Protein AF-A0A833RD37-F1 (afdb_monomer_lite)

Sequence (187 aa):
MVFFHAYLVDYYVYSSRCFPGEPPSHIGFSYILPSTLQSSVGLLTVPITSTKHRPIGQLTLEYVVIKSIPDYPWDMSISYAKHWEQRWSGLDVGHRGLGTSFQTKNCANVRENTIASLKTASYHGADMVEFDVQLSKDHIPVIYHDFYVSISLKRKKQIEAMDMLEIPVKDLTLEQLHLLKISIFST

Structure (mmCIF, N/CA/C/O backbone):
data_AF-A0A833RD37-F1
#
_entry.id   AF-A0A833RD37-F1
#
loop_
_atom_site.group_PDB
_atom_site.id
_atom_site.type_symbol
_atom_site.label_atom_id
_atom_site.label_alt_id
_atom_site.label_comp_id
_atom_site.label_asym_id
_atom_site.label_entity_id
_atom_site.label_seq_id
_atom_site.pdbx_PDB_ins_code
_atom_site.Cartn_x
_atom_site.Cartn_y
_atom_site.Cartn_z
_atom_site.occupancy
_atom_site.B_iso_or_equiv
_atom_site.auth_seq_id
_atom_site.auth_comp_id
_atom_site.auth_asym_id
_atom_site.auth_atom_id
_atom_site.pdbx_PDB_model_num
ATOM 1 N N . MET A 1 1 ? 4.210 -26.159 -4.187 1.00 31.97 1 MET A N 1
ATOM 2 C CA . MET A 1 1 ? 5.372 -25.465 -4.785 1.00 31.97 1 MET A CA 1
ATOM 3 C C . MET A 1 1 ? 4.862 -24.145 -5.346 1.00 31.97 1 MET A C 1
ATOM 5 O O . MET A 1 1 ? 4.127 -24.172 -6.322 1.00 31.97 1 MET A O 1
ATOM 9 N N . VAL A 1 2 ? 5.108 -23.022 -4.666 1.00 42.66 2 VAL A N 1
ATOM 10 C CA . VAL A 1 2 ? 4.599 -21.705 -5.092 1.00 42.66 2 VAL A CA 1
ATOM 11 C C . VAL A 1 2 ? 5.583 -21.129 -6.106 1.00 42.66 2 VAL A C 1
ATOM 13 O O . VAL A 1 2 ? 6.734 -20.863 -5.767 1.00 42.66 2 VAL A O 1
ATOM 16 N N . PHE A 1 3 ? 5.153 -20.987 -7.359 1.00 42.03 3 PHE A N 1
ATOM 17 C CA . PHE A 1 3 ? 5.929 -20.312 -8.396 1.00 42.03 3 PHE A CA 1
ATOM 18 C C . PHE A 1 3 ? 5.928 -18.813 -8.111 1.00 42.03 3 PHE A C 1
ATOM 20 O O . PHE A 1 3 ? 4.982 -18.104 -8.458 1.00 42.03 3 PHE A O 1
ATOM 27 N N . PHE A 1 4 ? 6.978 -18.311 -7.473 1.00 55.81 4 PHE A N 1
ATOM 28 C CA . PHE A 1 4 ? 7.166 -16.874 -7.423 1.00 55.81 4 PHE A CA 1
ATOM 29 C C . PHE A 1 4 ? 7.658 -16.403 -8.796 1.00 55.81 4 PHE A C 1
ATOM 31 O O . PHE A 1 4 ? 8.764 -16.732 -9.223 1.00 55.81 4 PHE A O 1
ATOM 38 N N . HIS A 1 5 ? 6.806 -15.672 -9.507 1.00 69.00 5 HIS A N 1
ATOM 39 C CA . HIS A 1 5 ? 7.167 -15.054 -10.775 1.00 69.00 5 HIS A CA 1
ATOM 40 C C . HIS A 1 5 ? 8.099 -13.871 -10.483 1.00 69.00 5 HIS A C 1
ATOM 42 O O . HIS A 1 5 ? 7.841 -13.088 -9.568 1.00 69.00 5 HIS A O 1
ATOM 48 N N . ALA A 1 6 ? 9.204 -13.762 -11.220 1.00 84.38 6 ALA A N 1
ATOM 49 C CA . ALA A 1 6 ? 10.034 -12.564 -11.186 1.00 84.38 6 ALA A CA 1
ATOM 50 C C . ALA A 1 6 ? 9.273 -11.394 -11.818 1.00 84.38 6 ALA A C 1
ATOM 52 O O . ALA A 1 6 ? 8.559 -11.588 -12.804 1.00 84.38 6 ALA A O 1
ATOM 53 N N . TYR A 1 7 ? 9.450 -10.188 -11.282 1.00 90.31 7 TYR A N 1
ATOM 54 C CA . TYR A 1 7 ? 8.929 -8.986 -11.927 1.00 90.31 7 TYR A CA 1
ATOM 55 C C . TYR A 1 7 ? 9.995 -8.406 -12.851 1.00 90.31 7 TYR A C 1
ATOM 57 O O . TYR A 1 7 ? 11.145 -8.220 -12.446 1.00 90.31 7 TYR A O 1
ATOM 65 N N . LEU A 1 8 ? 9.595 -8.123 -14.087 1.00 93.75 8 LEU A N 1
ATOM 66 C CA . LEU A 1 8 ? 10.377 -7.363 -15.051 1.00 93.75 8 LEU A CA 1
ATOM 67 C C . LEU A 1 8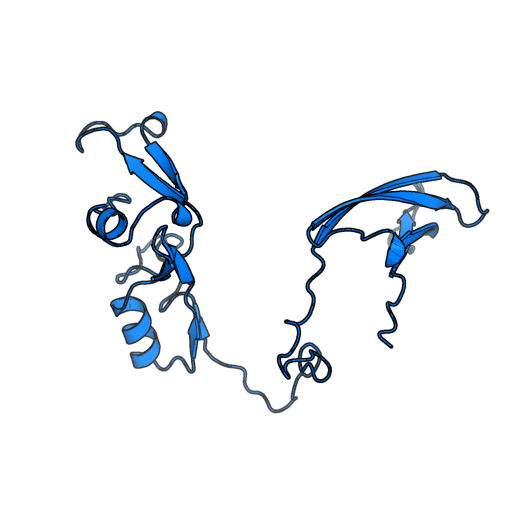 ? 9.854 -5.928 -15.059 1.00 93.75 8 LEU A C 1
ATOM 69 O O . LEU A 1 8 ? 8.662 -5.704 -15.267 1.00 93.75 8 LEU A O 1
ATOM 73 N N . VAL A 1 9 ? 10.743 -4.971 -14.819 1.00 95.00 9 VAL A N 1
ATOM 74 C CA . VAL A 1 9 ? 10.447 -3.542 -14.931 1.00 95.00 9 VAL A CA 1
ATOM 75 C C . VAL A 1 9 ? 11.1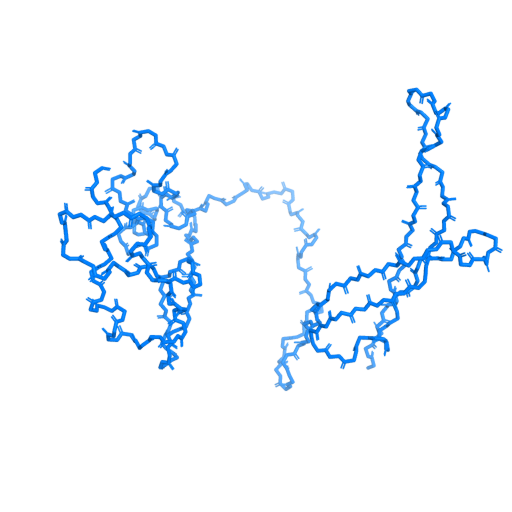95 -3.009 -16.141 1.00 95.00 9 VAL A C 1
ATOM 77 O O . VAL A 1 9 ? 12.422 -2.966 -16.112 1.00 95.00 9 VAL A O 1
ATOM 80 N N . ASP A 1 10 ? 10.468 -2.602 -17.179 1.00 96.44 10 ASP A N 1
ATOM 81 C CA . ASP A 1 10 ? 11.037 -1.989 -18.382 1.00 96.44 10 ASP A CA 1
ATOM 82 C C . ASP A 1 10 ? 11.014 -0.458 -18.281 1.00 96.44 10 ASP A C 1
ATOM 84 O O . ASP A 1 10 ? 10.037 0.143 -17.825 1.00 96.44 10 ASP A O 1
ATOM 88 N N . TYR A 1 11 ? 12.084 0.187 -18.744 1.00 95.88 11 TYR A N 1
ATOM 89 C CA . TYR A 1 11 ? 12.255 1.639 -18.694 1.00 95.88 11 TYR A CA 1
ATOM 90 C C . TYR A 1 11 ? 12.237 2.221 -20.100 1.00 95.88 11 TYR A C 1
ATOM 92 O O . TYR A 1 11 ? 13.032 1.835 -20.960 1.00 95.88 11 TYR A O 1
ATOM 100 N N . TYR A 1 12 ? 11.372 3.210 -20.308 1.00 95.38 12 TYR A N 1
ATOM 101 C CA . TYR A 1 12 ? 11.209 3.899 -21.581 1.00 95.38 12 TYR A CA 1
ATOM 102 C C . TYR A 1 12 ? 11.465 5.393 -21.406 1.00 95.38 12 TYR A C 1
ATOM 104 O O . TYR A 1 12 ? 11.027 5.990 -20.424 1.00 95.38 12 TYR A O 1
ATOM 112 N N . VAL A 1 13 ? 12.173 6.004 -22.354 1.00 92.88 13 VAL A N 1
ATOM 113 C CA . VAL A 1 13 ? 12.500 7.435 -22.329 1.00 92.88 13 VAL A CA 1
ATOM 114 C C . VAL A 1 13 ? 12.242 8.051 -23.699 1.00 92.88 13 VAL A C 1
ATOM 116 O O . VAL A 1 13 ? 12.608 7.488 -24.732 1.00 92.88 13 VAL A O 1
ATOM 119 N N . TYR A 1 14 ? 11.628 9.233 -23.704 1.00 93.31 14 TYR A N 1
ATOM 120 C CA . TYR A 1 14 ? 11.529 10.061 -24.900 1.00 93.31 14 TYR A CA 1
ATOM 121 C C . TYR A 1 14 ? 12.876 10.715 -25.204 1.00 93.31 14 TYR A C 1
ATOM 123 O O . TYR A 1 14 ? 13.533 11.272 -24.323 1.00 93.31 14 TYR A O 1
ATOM 131 N N . SER A 1 15 ? 13.285 10.660 -26.469 1.00 85.62 15 SER A N 1
ATOM 132 C CA . SER A 1 15 ? 14.449 11.409 -26.940 1.00 85.62 15 SER A CA 1
ATOM 133 C C . SER A 1 15 ? 14.218 12.910 -26.759 1.00 85.62 15 SER A C 1
ATOM 135 O O . SER A 1 15 ? 13.117 13.400 -26.985 1.00 85.62 15 SER A O 1
ATOM 137 N N . SER A 1 16 ? 15.273 13.671 -26.458 1.00 83.81 16 SER A N 1
ATOM 138 C CA . SER A 1 16 ? 15.209 15.141 -26.400 1.00 83.81 16 SER A CA 1
ATOM 139 C C . SER A 1 16 ? 14.834 15.799 -27.736 1.00 83.81 16 SER A C 1
ATOM 141 O O . SER A 1 16 ? 14.577 16.999 -27.777 1.00 83.81 16 SER A O 1
ATOM 143 N N . ARG A 1 17 ? 14.807 15.025 -28.828 1.00 85.38 17 ARG A N 1
ATOM 144 C CA . ARG A 1 17 ? 14.403 15.454 -30.175 1.00 85.38 17 ARG A CA 1
ATOM 145 C C . ARG A 1 17 ? 13.114 14.776 -30.659 1.00 85.38 17 ARG A C 1
ATOM 147 O O . ARG A 1 17 ? 12.917 14.703 -31.866 1.00 85.38 17 ARG A O 1
ATOM 154 N N . CYS A 1 18 ? 12.296 14.217 -29.762 1.00 86.62 18 CYS A N 1
ATOM 155 C CA . CYS A 1 18 ? 11.089 13.495 -30.168 1.00 86.62 18 CYS A CA 1
ATOM 156 C C . CYS A 1 18 ? 10.061 14.425 -30.826 1.00 86.62 18 CYS A C 1
ATOM 158 O O . CYS A 1 18 ? 9.835 15.549 -30.363 1.00 86.62 18 CYS A O 1
ATOM 160 N N . PHE A 1 19 ? 9.404 13.938 -31.875 1.00 86.50 19 PHE A N 1
ATOM 161 C CA . PHE A 1 19 ? 8.268 14.635 -32.479 1.00 86.50 19 PHE A CA 1
ATOM 162 C C . PHE A 1 19 ? 6.956 14.298 -31.748 1.00 86.50 19 PHE A C 1
ATOM 164 O O . PHE A 1 19 ? 6.843 13.233 -31.135 1.00 86.50 19 PHE A O 1
ATOM 171 N N . PRO A 1 20 ? 5.929 15.170 -31.813 1.00 84.12 20 PRO A N 1
ATOM 172 C CA . PRO A 1 20 ? 4.608 14.853 -31.277 1.00 84.12 20 PRO A CA 1
ATOM 173 C C . PRO A 1 20 ? 4.053 13.557 -31.888 1.00 84.12 20 PRO A C 1
ATOM 175 O O . PRO A 1 20 ? 3.919 13.452 -33.105 1.00 84.12 20 PRO A O 1
ATOM 178 N N . GLY A 1 21 ? 3.725 12.579 -31.040 1.00 86.12 21 GLY A N 1
ATOM 179 C CA . GLY A 1 21 ? 3.176 11.278 -31.450 1.00 86.12 21 GLY A CA 1
ATOM 180 C C . GLY A 1 21 ? 4.204 10.156 -31.632 1.00 86.12 21 GLY A C 1
ATOM 181 O O . GLY A 1 21 ? 3.812 9.018 -31.883 1.00 86.12 21 GLY A O 1
ATOM 182 N N . GLU A 1 22 ? 5.499 10.433 -31.481 1.00 91.25 22 GLU A N 1
ATOM 183 C CA . GLU A 1 22 ? 6.542 9.404 -31.514 1.00 91.25 22 GLU A CA 1
ATOM 184 C C . GLU A 1 22 ? 6.570 8.629 -30.180 1.00 91.25 22 GLU A C 1
ATOM 186 O O . GLU A 1 22 ? 6.562 9.276 -29.134 1.00 91.25 22 GLU A O 1
ATOM 191 N N . PRO A 1 23 ? 6.578 7.280 -30.160 1.00 91.69 23 PRO A N 1
ATOM 192 C CA . PRO A 1 23 ? 6.579 6.507 -28.915 1.00 91.69 23 PRO A CA 1
ATOM 193 C C . PRO A 1 23 ? 7.937 6.572 -28.189 1.00 91.69 23 PRO A C 1
ATOM 195 O O . PRO A 1 23 ? 8.972 6.795 -28.822 1.00 91.69 23 PRO A O 1
ATOM 198 N N . PRO A 1 24 ? 7.977 6.348 -26.862 1.00 93.88 24 PRO A N 1
ATOM 199 C CA . PRO A 1 24 ? 9.222 6.387 -26.107 1.00 93.88 24 PRO A CA 1
ATOM 200 C C . PRO A 1 24 ? 10.094 5.154 -26.397 1.00 93.88 24 PRO A C 1
ATOM 202 O O . PRO A 1 24 ? 9.597 4.051 -26.629 1.00 93.88 24 PRO A O 1
ATOM 205 N N . SER A 1 25 ? 11.413 5.329 -26.336 1.00 92.81 25 SER A N 1
ATOM 206 C CA . SER A 1 25 ? 12.384 4.269 -26.626 1.00 92.81 25 SER A CA 1
ATOM 207 C C . SER A 1 25 ? 12.693 3.439 -25.385 1.00 92.81 25 SER A C 1
ATOM 209 O O . SER A 1 25 ? 12.963 3.999 -24.324 1.00 92.81 25 SER A O 1
ATOM 211 N N . HIS A 1 26 ? 12.733 2.113 -25.527 1.00 95.31 26 HIS A N 1
ATOM 212 C CA . HIS A 1 26 ? 13.166 1.205 -24.463 1.00 95.31 26 HIS A CA 1
ATOM 213 C C . HIS A 1 26 ? 14.672 1.362 -24.194 1.00 95.31 26 HIS A C 1
ATOM 215 O O . HIS A 1 26 ? 15.498 1.116 -25.078 1.00 95.31 26 HIS A O 1
ATOM 221 N N . ILE A 1 27 ? 15.039 1.772 -22.979 1.00 95.62 27 ILE A N 1
ATOM 222 C CA . ILE A 1 27 ? 16.434 2.048 -22.602 1.00 95.62 27 ILE A CA 1
ATOM 223 C C . ILE A 1 27 ? 17.065 0.943 -21.755 1.00 95.62 27 ILE A C 1
ATOM 225 O O . ILE A 1 27 ? 18.291 0.810 -21.756 1.00 95.62 27 ILE A O 1
ATOM 229 N N . GLY A 1 28 ? 16.266 0.129 -21.069 1.00 96.88 28 GLY A N 1
ATOM 230 C CA . GLY A 1 28 ? 16.758 -0.919 -20.188 1.00 96.88 28 GLY A CA 1
ATOM 231 C C . GLY A 1 28 ? 15.670 -1.514 -19.310 1.00 96.88 28 GLY A C 1
ATOM 232 O O . GLY A 1 28 ? 14.517 -1.108 -19.388 1.00 96.88 28 GLY A O 1
ATOM 233 N N . PHE A 1 29 ? 16.070 -2.441 -18.449 1.00 97.19 29 PHE A N 1
ATOM 234 C CA . PHE A 1 29 ? 15.190 -3.234 -17.608 1.00 97.19 29 PHE A CA 1
ATOM 235 C C . PHE A 1 29 ? 15.820 -3.545 -16.242 1.00 97.19 29 PHE A C 1
ATOM 237 O O . PHE A 1 29 ? 17.044 -3.521 -16.082 1.00 97.19 29 PHE A O 1
ATOM 244 N N . SER A 1 30 ? 14.980 -3.894 -15.270 1.00 96.75 30 SER A N 1
ATOM 245 C CA . SER A 1 30 ? 15.369 -4.395 -13.947 1.00 96.75 30 SER A CA 1
ATOM 246 C C . SER A 1 30 ? 14.595 -5.672 -13.636 1.00 96.75 30 SER A C 1
ATOM 248 O O . SER A 1 30 ? 13.383 -5.730 -13.843 1.00 96.75 30 SER A O 1
ATOM 250 N N . TYR A 1 31 ? 15.280 -6.681 -13.094 1.00 94.25 31 TYR A N 1
ATOM 251 C CA . TYR A 1 31 ? 14.639 -7.881 -12.558 1.00 94.25 31 TYR A CA 1
ATOM 252 C C . TYR A 1 31 ? 14.499 -7.770 -11.046 1.00 94.25 31 TYR A C 1
ATOM 254 O O . TYR A 1 31 ? 15.486 -7.580 -10.335 1.00 94.25 31 TYR A O 1
ATOM 262 N N . ILE A 1 32 ? 13.280 -7.953 -10.554 1.00 93.94 32 ILE A N 1
ATOM 263 C CA . ILE A 1 32 ? 12.997 -8.114 -9.131 1.00 93.94 32 ILE A CA 1
ATOM 264 C C . ILE A 1 32 ? 12.717 -9.593 -8.911 1.00 93.94 32 ILE A C 1
ATOM 266 O O . ILE A 1 32 ? 11.668 -10.118 -9.298 1.00 93.94 32 ILE A O 1
ATOM 270 N N . LEU A 1 33 ? 13.698 -10.276 -8.327 1.00 91.31 33 LEU A N 1
ATOM 271 C CA . LEU A 1 33 ? 13.581 -11.691 -8.029 1.00 91.31 33 LEU A CA 1
ATOM 272 C C . LEU A 1 33 ? 12.898 -11.876 -6.669 1.00 91.31 33 LEU A C 1
ATOM 274 O O . LEU A 1 33 ? 13.215 -11.176 -5.715 1.00 91.31 33 LEU A O 1
ATOM 278 N N . PRO A 1 34 ? 12.022 -12.872 -6.516 1.00 87.56 34 PRO A N 1
ATOM 279 C CA . PRO A 1 34 ? 11.379 -13.162 -5.235 1.00 87.56 34 PRO A CA 1
ATOM 280 C C . PRO A 1 34 ? 12.376 -13.430 -4.100 1.00 87.56 34 PRO A C 1
ATOM 282 O O . PRO A 1 34 ? 12.118 -13.091 -2.952 1.00 87.56 34 PRO A O 1
ATOM 285 N N . SER A 1 35 ? 13.546 -13.987 -4.428 1.00 88.19 35 SER A N 1
ATOM 286 C CA . SER A 1 35 ? 14.639 -14.224 -3.481 1.00 88.19 35 SER A CA 1
ATOM 287 C C . SER A 1 35 ? 15.259 -12.943 -2.913 1.00 88.19 35 SER A C 1
ATOM 289 O O . SER A 1 35 ? 15.898 -13.005 -1.864 1.00 88.19 35 SER A O 1
ATOM 291 N N . THR A 1 36 ? 15.077 -11.787 -3.563 1.00 88.88 36 THR A N 1
ATOM 292 C CA . THR A 1 36 ? 15.539 -10.492 -3.038 1.00 88.88 36 THR A CA 1
ATOM 293 C C . THR A 1 36 ? 14.541 -9.873 -2.057 1.00 88.88 36 THR A C 1
ATOM 295 O O . THR A 1 36 ? 14.880 -8.907 -1.379 1.00 88.88 36 THR A O 1
ATOM 298 N N . LEU A 1 37 ? 13.329 -10.429 -1.943 1.00 89.06 37 LEU A N 1
ATOM 299 C CA . LEU A 1 37 ? 12.282 -9.995 -1.015 1.00 89.06 37 LEU A CA 1
ATOM 300 C C . LEU A 1 37 ? 12.356 -10.824 0.279 1.00 89.06 37 LEU A C 1
ATOM 302 O O . LEU A 1 37 ? 11.586 -11.761 0.489 1.00 89.06 37 LEU A O 1
ATOM 306 N N . GLN A 1 38 ? 13.339 -10.519 1.129 1.00 82.50 38 GLN A N 1
ATOM 307 C CA . GLN A 1 38 ? 13.642 -11.324 2.322 1.00 82.50 38 GLN A CA 1
ATOM 308 C C . GLN A 1 38 ? 12.599 -11.184 3.446 1.00 82.50 38 GLN A C 1
ATOM 310 O O . GLN A 1 38 ? 12.347 -12.147 4.171 1.00 82.50 38 GLN A O 1
ATOM 315 N N . SER A 1 39 ? 11.976 -10.011 3.570 1.00 85.94 39 SER A N 1
ATOM 316 C CA . SER A 1 39 ? 11.025 -9.675 4.639 1.00 85.94 39 SER A CA 1
ATOM 317 C C . SER A 1 39 ? 9.621 -9.421 4.084 1.00 85.94 39 SER A C 1
ATOM 319 O O . SER A 1 39 ? 9.430 -9.342 2.876 1.00 85.94 39 SER A O 1
ATOM 321 N N . SER A 1 40 ? 8.612 -9.283 4.950 1.00 87.44 40 SER A N 1
ATOM 322 C CA . SER A 1 40 ? 7.268 -8.871 4.505 1.00 87.44 40 SER A CA 1
ATOM 323 C C . SER A 1 40 ? 7.176 -7.382 4.178 1.00 87.44 40 SER A C 1
ATOM 325 O O . SER A 1 40 ? 6.249 -6.979 3.493 1.00 87.44 40 SER A O 1
ATOM 327 N N . VAL A 1 41 ? 8.116 -6.564 4.650 1.00 92.69 41 VAL A N 1
ATOM 328 C CA . VAL A 1 41 ? 8.241 -5.142 4.309 1.00 92.69 41 VAL A CA 1
ATOM 329 C C . VAL A 1 41 ? 9.724 -4.816 4.184 1.00 92.69 41 VAL A C 1
ATOM 331 O O . VAL A 1 41 ? 10.526 -5.338 4.965 1.00 92.69 41 VAL A O 1
ATOM 334 N N . GLY A 1 42 ? 10.106 -3.972 3.229 1.00 93.06 42 GLY A N 1
ATOM 335 C CA . GLY A 1 42 ? 11.490 -3.523 3.125 1.00 93.06 42 GLY A CA 1
ATOM 336 C C . GLY A 1 42 ? 11.767 -2.569 1.973 1.00 93.06 42 GLY A C 1
ATOM 337 O O . GLY A 1 42 ? 10.880 -2.210 1.204 1.00 93.06 42 GLY A O 1
ATOM 338 N N . LEU A 1 43 ? 13.039 -2.191 1.868 1.00 95.31 43 LEU A N 1
ATOM 339 C CA . LEU A 1 43 ? 13.596 -1.407 0.772 1.00 95.31 43 LEU A CA 1
ATOM 340 C C . LEU A 1 43 ? 14.448 -2.329 -0.106 1.00 95.31 43 LEU A C 1
ATOM 342 O O . LEU A 1 43 ? 15.280 -3.079 0.408 1.00 95.31 43 LEU A O 1
ATOM 346 N N . LEU A 1 44 ? 14.250 -2.281 -1.419 1.00 94.44 44 LEU A N 1
ATOM 347 C CA . LEU A 1 44 ? 15.012 -3.042 -2.403 1.00 94.44 44 LEU A CA 1
ATOM 348 C C . LEU A 1 44 ? 15.668 -2.086 -3.400 1.00 94.44 44 LEU A C 1
ATOM 350 O O . LEU A 1 44 ? 14.994 -1.240 -3.982 1.00 94.44 44 LEU A O 1
ATOM 354 N N . THR A 1 45 ? 16.961 -2.285 -3.649 1.00 96.25 45 THR A N 1
ATOM 355 C CA . THR A 1 45 ? 17.700 -1.583 -4.703 1.00 96.25 45 THR A CA 1
ATOM 356 C C . THR A 1 45 ? 18.185 -2.586 -5.741 1.00 96.25 45 THR A C 1
ATOM 358 O O . THR A 1 45 ? 18.917 -3.518 -5.408 1.00 96.25 45 THR A O 1
ATOM 361 N N . VAL A 1 46 ? 17.793 -2.394 -7.001 1.00 95.25 46 VAL A N 1
ATOM 362 C CA . VAL A 1 46 ? 18.205 -3.227 -8.143 1.00 95.25 46 VAL A CA 1
ATOM 363 C C . VAL A 1 46 ? 18.822 -2.369 -9.252 1.00 95.25 46 VAL A C 1
ATOM 365 O O . VAL A 1 46 ? 18.401 -1.228 -9.452 1.00 95.25 46 VAL A O 1
ATOM 368 N N . PRO A 1 47 ? 19.831 -2.871 -9.985 1.00 96.69 47 PRO A N 1
ATOM 369 C CA . PRO A 1 47 ? 20.438 -2.124 -11.078 1.00 96.69 47 PRO A CA 1
ATOM 370 C C . PRO A 1 47 ? 19.512 -2.072 -12.297 1.00 96.69 47 PRO A C 1
ATOM 372 O O . PRO A 1 47 ? 18.946 -3.087 -12.702 1.00 96.69 47 PRO A O 1
ATOM 375 N N . ILE A 1 48 ? 19.452 -0.907 -12.941 1.00 97.38 48 ILE A N 1
ATOM 376 C CA . ILE A 1 48 ? 18.832 -0.752 -14.257 1.00 97.38 48 ILE A CA 1
ATOM 377 C C . ILE A 1 48 ? 19.860 -1.176 -15.301 1.00 97.38 48 ILE A C 1
ATOM 379 O O . ILE A 1 48 ? 20.910 -0.543 -15.459 1.00 97.38 48 ILE A O 1
ATOM 383 N N . THR A 1 49 ? 19.561 -2.248 -16.022 1.00 97.31 49 THR A N 1
ATOM 384 C CA . THR A 1 49 ? 20.424 -2.818 -17.056 1.00 97.31 49 THR A CA 1
ATOM 385 C C . THR A 1 49 ? 19.956 -2.348 -18.423 1.00 97.31 49 THR A C 1
ATOM 387 O O . THR A 1 49 ? 18.819 -2.581 -18.807 1.00 97.31 49 THR A O 1
ATOM 390 N N . SER A 1 50 ? 20.819 -1.686 -19.188 1.00 96.62 50 SER A N 1
ATOM 391 C CA . SER A 1 50 ? 20.481 -1.263 -20.550 1.00 96.62 50 SER A CA 1
ATOM 392 C C . SER A 1 50 ? 20.243 -2.437 -21.498 1.00 96.62 50 SER A C 1
ATOM 394 O O . SER A 1 50 ? 20.715 -3.551 -21.273 1.00 96.62 50 SER A O 1
ATOM 396 N N . THR A 1 51 ? 19.632 -2.152 -22.649 1.00 93.50 51 THR A N 1
ATOM 397 C CA . THR A 1 51 ? 19.496 -3.099 -23.775 1.00 93.50 51 THR A CA 1
ATOM 398 C C . THR A 1 51 ? 20.834 -3.629 -24.312 1.00 93.50 51 THR A C 1
ATOM 400 O O . THR A 1 51 ? 20.864 -4.630 -25.018 1.00 93.50 51 THR A O 1
ATOM 403 N N . LYS A 1 52 ? 21.958 -2.991 -23.953 1.00 93.94 52 LYS A N 1
ATOM 404 C CA . LYS A 1 52 ? 23.330 -3.431 -24.261 1.00 93.94 52 LYS A CA 1
ATOM 405 C C . LYS A 1 52 ? 24.018 -4.133 -23.080 1.00 93.94 52 LYS A C 1
ATOM 407 O O . LYS A 1 52 ? 25.244 -4.214 -23.060 1.00 93.94 52 LYS A O 1
ATOM 412 N N . HIS A 1 53 ? 23.256 -4.583 -22.082 1.00 91.88 53 HIS A N 1
ATOM 413 C CA . HIS A 1 53 ? 23.737 -5.273 -20.878 1.00 91.88 53 HIS A CA 1
ATOM 414 C C . HIS A 1 53 ? 24.729 -4.472 -20.021 1.00 91.88 53 HIS A C 1
ATOM 416 O O . HIS A 1 53 ? 25.582 -5.038 -19.341 1.00 91.88 53 HIS A O 1
ATOM 422 N N . ARG A 1 54 ? 24.625 -3.139 -20.034 1.00 95.06 54 ARG A N 1
ATOM 423 C CA . ARG A 1 54 ? 25.422 -2.255 -19.167 1.00 95.06 54 ARG A CA 1
ATOM 424 C C . ARG A 1 54 ? 24.546 -1.627 -18.088 1.00 95.06 54 ARG A C 1
ATOM 426 O O . ARG A 1 54 ? 23.468 -1.154 -18.453 1.00 95.06 54 ARG A O 1
ATOM 433 N N . PRO A 1 55 ? 24.991 -1.554 -16.823 1.00 94.94 55 PRO A N 1
ATOM 434 C CA . PRO A 1 55 ? 24.301 -0.778 -15.800 1.00 94.94 55 PRO A CA 1
ATOM 435 C C . PRO A 1 55 ? 24.214 0.693 -16.219 1.00 94.94 55 PRO A C 1
ATOM 437 O O . PRO A 1 55 ? 25.226 1.295 -16.577 1.00 94.94 55 PRO A O 1
ATOM 440 N N . ILE A 1 56 ? 23.009 1.256 -16.203 1.00 96.19 56 ILE A N 1
ATOM 441 C CA . ILE A 1 56 ? 22.738 2.663 -16.557 1.00 96.19 56 ILE A CA 1
ATOM 442 C C . ILE A 1 56 ? 22.112 3.457 -15.409 1.00 96.19 56 ILE A C 1
ATOM 444 O O . ILE A 1 56 ? 21.929 4.664 -15.525 1.00 96.19 56 ILE A O 1
ATOM 448 N N . GLY A 1 57 ? 21.794 2.793 -14.301 1.00 95.69 57 GLY A N 1
ATOM 449 C CA . GLY A 1 57 ? 21.207 3.414 -13.124 1.00 95.69 57 GLY A CA 1
ATOM 450 C C . GLY A 1 57 ? 20.800 2.373 -12.091 1.00 95.69 57 GLY A C 1
ATOM 451 O O . GLY A 1 57 ? 21.190 1.208 -12.175 1.00 95.69 57 GLY A O 1
ATOM 452 N N . GLN A 1 58 ? 19.989 2.801 -11.132 1.00 96.38 58 GLN A N 1
ATOM 453 C CA . GLN A 1 58 ? 19.433 1.951 -10.086 1.00 96.38 58 GLN A CA 1
ATOM 454 C C . GLN A 1 58 ? 17.971 2.318 -9.838 1.00 96.38 58 GLN A C 1
ATOM 456 O O . GLN A 1 58 ? 17.598 3.488 -9.926 1.00 96.38 58 GLN A O 1
ATOM 461 N N . LEU A 1 59 ? 17.162 1.312 -9.527 1.00 95.56 59 LEU A N 1
ATOM 462 C CA . LEU A 1 59 ? 15.803 1.454 -9.031 1.00 95.56 59 LEU A CA 1
ATOM 463 C C . LEU A 1 59 ? 15.804 1.110 -7.550 1.00 95.56 59 LEU A C 1
ATOM 465 O O . LEU A 1 59 ? 16.169 -0.006 -7.181 1.00 95.56 59 LEU A O 1
ATOM 469 N N . THR A 1 60 ? 15.343 2.051 -6.738 1.00 96.62 60 THR A N 1
ATOM 470 C CA . THR A 1 60 ? 15.055 1.832 -5.324 1.00 96.62 60 THR A CA 1
ATOM 471 C C . THR A 1 60 ? 13.544 1.815 -5.143 1.00 96.62 60 THR A C 1
ATOM 473 O O . THR A 1 60 ? 12.865 2.736 -5.596 1.00 96.62 60 THR A O 1
ATOM 476 N N . LEU A 1 61 ? 13.020 0.774 -4.504 1.00 93.50 61 LEU A N 1
ATOM 477 C CA . LEU A 1 61 ? 11.592 0.594 -4.263 1.00 93.50 61 LEU A CA 1
ATOM 478 C C . LEU A 1 61 ? 11.336 0.100 -2.840 1.00 93.50 61 LEU A C 1
ATOM 480 O O . LEU A 1 61 ? 12.064 -0.745 -2.320 1.00 93.50 61 LEU A O 1
ATOM 484 N N . GLU A 1 62 ? 10.281 0.617 -2.228 1.00 95.12 62 GLU A N 1
ATOM 485 C CA . GLU A 1 62 ? 9.707 0.058 -1.009 1.00 95.12 62 GLU A CA 1
ATOM 486 C C . GLU A 1 62 ? 8.701 -1.025 -1.394 1.00 95.12 62 GLU A C 1
ATOM 488 O O . GLU A 1 62 ? 7.971 -0.888 -2.379 1.0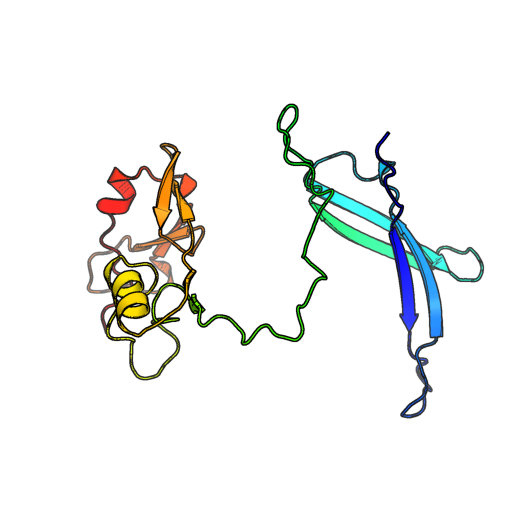0 95.12 62 GLU A O 1
ATOM 493 N N . TYR A 1 63 ? 8.676 -2.124 -0.647 1.00 91.25 63 TYR A N 1
ATOM 494 C CA . TYR A 1 63 ? 7.804 -3.252 -0.946 1.00 91.25 63 TYR A CA 1
ATOM 495 C C . TYR A 1 63 ? 7.089 -3.772 0.297 1.00 91.25 63 TYR A C 1
ATOM 497 O O . TYR A 1 63 ? 7.610 -3.706 1.410 1.00 91.25 63 TYR A O 1
ATOM 505 N N . VAL A 1 64 ? 5.912 -4.361 0.064 1.00 91.31 64 VAL A N 1
ATOM 506 C CA . VAL A 1 64 ? 5.152 -5.153 1.035 1.00 91.31 64 VAL A CA 1
ATOM 507 C C . VAL A 1 64 ? 4.811 -6.501 0.395 1.00 91.31 64 VAL A C 1
ATOM 509 O O . VAL A 1 64 ? 4.181 -6.552 -0.660 1.00 91.31 64 VAL A O 1
ATOM 512 N N . VAL A 1 65 ? 5.230 -7.601 1.019 1.00 87.69 65 VAL A N 1
ATOM 513 C CA . VAL A 1 65 ? 4.879 -8.970 0.628 1.00 87.69 65 VAL A CA 1
ATOM 514 C C . VAL A 1 65 ? 3.769 -9.475 1.539 1.00 87.69 65 VAL A C 1
ATOM 516 O O . VAL A 1 65 ? 3.987 -9.738 2.722 1.00 87.69 65 VAL A O 1
ATOM 519 N N . ILE A 1 66 ? 2.585 -9.667 0.964 1.00 83.62 66 ILE A N 1
ATOM 520 C CA . ILE A 1 66 ? 1.436 -10.265 1.645 1.00 83.62 66 ILE A CA 1
ATOM 521 C C . ILE A 1 66 ? 1.444 -11.767 1.354 1.00 83.62 66 ILE A C 1
ATOM 523 O O . ILE A 1 66 ? 1.429 -12.186 0.196 1.00 83.62 66 ILE A O 1
ATOM 527 N N . LYS A 1 67 ? 1.492 -12.582 2.409 1.00 78.00 67 LYS A N 1
ATOM 528 C CA . LYS A 1 67 ? 1.405 -14.046 2.331 1.00 78.00 67 LYS A CA 1
ATOM 529 C C . LYS A 1 67 ? 0.068 -14.496 2.908 1.00 78.00 67 LYS A C 1
ATOM 531 O O . LYS A 1 67 ? -0.467 -13.837 3.797 1.00 78.00 67 LYS A O 1
ATOM 536 N N . SER A 1 68 ? -0.454 -15.615 2.413 1.00 79.12 68 SER A N 1
ATOM 537 C CA . SER A 1 68 ? -1.611 -16.259 3.033 1.00 79.12 68 SER A CA 1
ATOM 538 C C . SER A 1 68 ? -1.290 -16.646 4.477 1.00 79.12 68 SER A C 1
ATOM 540 O O . SER A 1 68 ? -0.136 -16.928 4.818 1.00 79.12 68 SER A O 1
ATOM 542 N N . ILE A 1 69 ? -2.318 -16.672 5.320 1.00 80.44 69 ILE A N 1
ATOM 543 C CA . ILE A 1 69 ? -2.196 -17.133 6.702 1.00 80.44 69 ILE A CA 1
ATOM 544 C C . ILE A 1 69 ? -1.880 -18.640 6.665 1.00 80.44 69 ILE A C 1
ATOM 546 O O . ILE A 1 69 ? -2.622 -19.382 6.014 1.00 80.44 69 ILE A O 1
ATOM 550 N N . PRO A 1 70 ? -0.791 -19.107 7.306 1.00 74.62 70 PRO A N 1
ATOM 551 C CA . PRO A 1 70 ? -0.509 -20.536 7.413 1.00 74.62 70 PRO A CA 1
ATOM 552 C C . PRO A 1 70 ? -1.690 -21.282 8.045 1.00 74.62 70 PRO A C 1
ATOM 554 O O . PRO A 1 70 ? -2.351 -20.751 8.932 1.00 74.62 70 PRO A O 1
ATOM 557 N N . ASP A 1 71 ? -1.956 -22.501 7.575 1.00 82.25 71 ASP A N 1
ATOM 558 C CA . ASP A 1 71 ? -3.002 -23.395 8.101 1.00 82.25 71 ASP A CA 1
ATOM 559 C C . ASP A 1 71 ? -4.453 -22.894 7.965 1.00 82.25 71 ASP A C 1
ATOM 561 O O . ASP A 1 71 ? -5.375 -23.492 8.521 1.00 82.25 71 ASP A O 1
ATOM 565 N N . TYR A 1 72 ? -4.686 -21.840 7.177 1.00 79.50 72 TYR A N 1
ATOM 566 C CA . TYR A 1 72 ? -6.023 -21.355 6.838 1.00 79.50 72 TYR A CA 1
ATOM 567 C C . TYR A 1 72 ? -6.337 -21.631 5.356 1.00 79.50 72 TYR A C 1
ATOM 569 O O . TYR A 1 72 ? -5.483 -21.376 4.507 1.00 79.50 72 TYR A O 1
ATOM 577 N N . PRO A 1 73 ? -7.548 -22.107 4.990 1.00 78.81 73 PRO A N 1
ATOM 578 C CA . PRO A 1 73 ? -7.888 -22.494 3.611 1.00 78.81 73 PRO A CA 1
ATOM 579 C C . PRO A 1 73 ? -8.054 -21.310 2.640 1.00 78.81 73 PRO A C 1
ATOM 581 O O . PRO A 1 73 ? -8.554 -21.481 1.533 1.00 78.81 73 PRO A O 1
ATOM 584 N N . TRP A 1 74 ? -7.681 -20.098 3.047 1.00 71.88 74 TRP A N 1
ATOM 585 C CA . TRP A 1 74 ? -7.752 -18.908 2.210 1.00 71.88 74 TRP A CA 1
ATOM 586 C C . TRP A 1 74 ? -6.459 -18.759 1.414 1.00 71.88 74 TRP A C 1
ATOM 588 O O . TRP A 1 74 ? -5.580 -17.962 1.753 1.00 71.88 74 TRP A O 1
ATOM 598 N N . ASP A 1 75 ? -6.338 -19.540 0.344 1.00 68.69 75 ASP A N 1
ATOM 599 C CA . ASP A 1 75 ? -5.408 -19.212 -0.723 1.00 68.69 75 ASP A CA 1
ATOM 600 C C . ASP A 1 75 ? -6.090 -18.246 -1.707 1.00 68.69 75 ASP A C 1
ATOM 602 O O . ASP A 1 75 ? -7.270 -18.351 -2.028 1.00 68.69 75 ASP A O 1
ATOM 606 N N . MET A 1 76 ? -5.366 -17.232 -2.181 1.00 68.44 76 MET A N 1
ATOM 607 C CA . MET A 1 76 ? -5.885 -16.287 -3.183 1.00 68.44 76 MET A CA 1
ATOM 608 C C . MET A 1 76 ? -5.911 -16.927 -4.588 1.00 68.44 76 MET A C 1
ATOM 610 O O . MET A 1 76 ? -5.670 -16.246 -5.586 1.00 68.44 76 MET A O 1
ATOM 614 N N . SER A 1 77 ? -6.123 -18.247 -4.675 1.00 72.69 77 SER A N 1
ATOM 615 C CA . SER A 1 77 ? -6.083 -19.024 -5.920 1.00 72.69 77 SER A CA 1
ATOM 616 C C . SER A 1 77 ? -7.210 -18.633 -6.875 1.00 72.69 77 SER A C 1
ATOM 618 O O . SER A 1 77 ? -7.015 -18.609 -8.091 1.00 72.69 77 SER A O 1
ATOM 620 N N . ILE A 1 78 ? -8.365 -18.260 -6.320 1.00 73.12 78 ILE A N 1
ATOM 621 C CA . ILE A 1 78 ? -9.500 -17.689 -7.037 1.00 73.12 78 ILE A CA 1
ATOM 622 C C . ILE A 1 78 ? -9.617 -16.226 -6.618 1.00 73.12 78 ILE A C 1
ATOM 624 O O . ILE A 1 78 ? -9.981 -15.914 -5.487 1.00 73.12 78 ILE A O 1
ATOM 628 N N . SER A 1 79 ? -9.316 -15.315 -7.542 1.00 71.94 79 SER A N 1
ATOM 629 C CA . SER A 1 79 ? -9.504 -13.879 -7.345 1.00 71.94 79 SER A CA 1
ATOM 630 C C . SER A 1 79 ? -10.327 -13.297 -8.484 1.00 71.94 79 SER A C 1
ATOM 632 O O . SER A 1 79 ? -9.943 -13.370 -9.651 1.00 71.94 79 SER A O 1
ATOM 634 N N . TYR A 1 80 ? -11.445 -12.663 -8.135 1.00 73.00 80 TYR A N 1
ATOM 635 C CA . TYR A 1 80 ? -12.278 -11.903 -9.066 1.00 73.00 80 TYR A CA 1
ATOM 636 C C . TYR A 1 80 ? -11.726 -10.491 -9.329 1.00 73.00 80 TYR A C 1
ATOM 638 O O . TYR A 1 80 ? -12.402 -9.681 -9.949 1.00 73.00 80 TYR A O 1
ATOM 646 N N . ALA A 1 81 ? -10.482 -10.187 -8.930 1.00 71.44 81 ALA A N 1
ATOM 647 C CA . ALA A 1 81 ? -9.877 -8.860 -9.097 1.00 71.44 81 ALA A CA 1
ATOM 648 C C . ALA A 1 81 ? -9.849 -8.350 -10.553 1.00 71.44 81 ALA A C 1
ATOM 650 O O . ALA A 1 81 ? -9.757 -7.148 -10.777 1.00 71.44 81 ALA A O 1
ATOM 651 N N . LYS A 1 82 ? -9.910 -9.250 -11.544 1.00 70.00 82 LYS A N 1
ATOM 652 C CA . LYS A 1 82 ? -9.988 -8.915 -12.981 1.00 70.00 82 LYS A CA 1
ATOM 653 C C . LYS A 1 82 ? -11.304 -9.341 -13.636 1.00 70.00 82 LYS A C 1
ATOM 655 O O . LYS A 1 82 ? -11.434 -9.259 -14.854 1.00 70.00 82 LYS A O 1
ATOM 660 N N . HIS A 1 83 ? -12.249 -9.853 -12.858 1.00 73.88 83 HIS A N 1
ATOM 661 C CA . HIS A 1 83 ? -13.536 -10.287 -13.368 1.00 73.88 83 HIS A CA 1
ATOM 662 C C . HIS A 1 83 ? -14.519 -9.122 -13.285 1.00 73.88 83 HIS A C 1
ATOM 664 O O . HIS A 1 83 ? -14.851 -8.659 -12.198 1.00 73.88 83 HIS A O 1
ATOM 670 N N . TRP A 1 84 ? -14.974 -8.660 -14.445 1.00 70.75 84 TRP A N 1
ATOM 671 C CA . TRP A 1 84 ? -16.013 -7.647 -14.555 1.00 70.75 84 TRP A CA 1
ATOM 672 C C . TRP A 1 84 ? -17.184 -8.237 -15.337 1.00 70.75 84 TRP A C 1
ATOM 674 O O . TRP A 1 84 ? -17.095 -8.426 -16.551 1.00 70.75 84 TRP A O 1
ATOM 684 N N . GLU A 1 85 ? -18.257 -8.593 -14.633 1.00 76.06 85 GLU A N 1
ATOM 685 C CA . GLU A 1 85 ? -19.467 -9.143 -15.246 1.00 76.06 85 GLU A CA 1
ATOM 686 C C . GLU A 1 85 ? -20.196 -8.042 -16.028 1.00 76.06 85 GLU A C 1
ATOM 688 O O . GLU A 1 85 ? -20.538 -6.996 -15.481 1.00 76.06 85 GLU A O 1
ATOM 693 N N . GLN A 1 86 ? -20.457 -8.271 -17.317 1.00 74.12 86 GLN A N 1
ATOM 694 C CA . GLN A 1 86 ? -21.043 -7.257 -18.206 1.00 74.12 86 GLN A CA 1
ATOM 695 C C . GLN A 1 86 ? -22.474 -6.875 -17.816 1.00 74.12 86 GLN A C 1
ATOM 697 O O . GLN A 1 86 ? -22.946 -5.800 -18.179 1.00 74.12 86 GLN A O 1
ATOM 702 N N . ARG A 1 87 ? -23.171 -7.752 -17.088 1.00 79.94 87 ARG A N 1
ATOM 703 C CA . ARG A 1 87 ? -24.526 -7.500 -16.576 1.00 79.94 87 ARG A CA 1
ATOM 704 C C . ARG A 1 87 ? -24.549 -6.748 -15.249 1.00 79.94 87 ARG A C 1
ATOM 706 O O . ARG A 1 87 ? -25.635 -6.443 -14.762 1.00 79.94 87 ARG A O 1
ATOM 713 N N . TRP A 1 88 ? -23.396 -6.488 -14.638 1.00 75.81 88 TRP A N 1
ATOM 714 C CA . TRP A 1 88 ? -23.352 -5.806 -13.354 1.00 75.81 88 TRP A CA 1
ATOM 715 C C . TRP A 1 88 ? -23.742 -4.335 -13.530 1.00 75.81 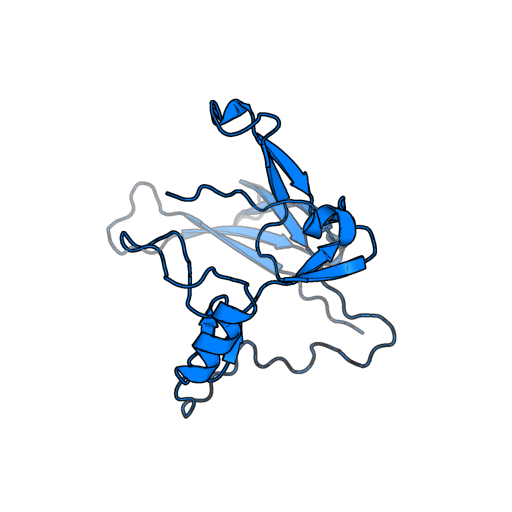88 TRP A C 1
ATOM 717 O O . TRP A 1 88 ? -23.059 -3.571 -14.205 1.00 75.81 88 TRP A O 1
ATOM 727 N N . SER A 1 89 ? -24.847 -3.931 -12.903 1.00 76.44 89 SER A N 1
ATOM 728 C CA . SER A 1 89 ? -25.381 -2.563 -12.928 1.00 76.44 89 SER A CA 1
ATOM 729 C C . SER A 1 89 ? -24.612 -1.565 -12.050 1.00 76.44 89 SER A C 1
ATOM 731 O O . SER A 1 89 ? -25.057 -0.432 -11.894 1.00 76.44 89 SER A O 1
ATOM 733 N N . GLY A 1 90 ? -23.470 -1.969 -11.480 1.00 74.00 90 GLY A N 1
ATOM 734 C CA . GLY A 1 90 ? -22.818 -1.264 -10.377 1.00 74.00 90 GLY A CA 1
ATOM 735 C C . GLY A 1 90 ? -23.525 -1.514 -9.040 1.00 74.00 90 GLY A C 1
ATOM 736 O O . GLY A 1 90 ? -24.649 -2.012 -9.009 1.00 74.00 90 GLY A O 1
ATOM 737 N N . LEU A 1 91 ? -22.832 -1.217 -7.942 1.00 81.38 91 LEU A N 1
ATOM 738 C CA . LEU A 1 91 ? -23.405 -1.128 -6.597 1.00 81.38 91 LEU A CA 1
ATOM 739 C C . LEU A 1 91 ? -23.359 0.335 -6.171 1.00 81.38 91 LEU A C 1
ATOM 741 O O . LEU A 1 91 ? -22.318 0.976 -6.353 1.00 81.38 91 LEU A O 1
ATOM 745 N N . ASP A 1 92 ? -24.441 0.844 -5.592 1.00 82.81 92 ASP A N 1
ATOM 746 C CA . ASP A 1 92 ? -24.401 2.126 -4.895 1.00 82.81 92 ASP A CA 1
ATOM 747 C C . ASP A 1 92 ? -23.857 1.904 -3.479 1.00 82.81 92 ASP A C 1
ATOM 749 O O . ASP A 1 92 ? -24.484 1.255 -2.636 1.00 82.81 92 ASP A O 1
ATOM 753 N N . VAL A 1 93 ? -22.638 2.385 -3.237 1.00 85.06 93 VAL A N 1
ATOM 754 C CA . VAL A 1 93 ? -21.926 2.183 -1.973 1.00 85.06 93 VAL A CA 1
ATOM 755 C C . VAL A 1 93 ? -21.808 3.512 -1.242 1.00 85.06 93 VAL A C 1
ATOM 757 O O . VAL A 1 93 ? -21.097 4.419 -1.679 1.00 85.06 93 VAL A O 1
ATOM 760 N N . GLY A 1 94 ? -22.457 3.607 -0.082 1.00 81.94 94 GLY A N 1
ATOM 761 C CA . GLY A 1 94 ? -22.352 4.763 0.801 1.00 81.94 94 GLY A CA 1
ATOM 762 C C . GLY A 1 94 ? -20.960 4.868 1.424 1.00 81.94 94 GLY A C 1
ATOM 763 O O . GLY A 1 94 ? -20.673 4.182 2.405 1.00 81.94 94 GLY A O 1
ATOM 764 N N . HIS A 1 95 ? -20.099 5.721 0.867 1.00 79.94 95 HIS A N 1
ATOM 765 C CA . HIS A 1 95 ? -18.747 5.995 1.370 1.00 79.94 95 HIS A CA 1
ATOM 766 C C . HIS A 1 95 ? -18.809 6.604 2.782 1.00 79.94 95 HIS A C 1
ATOM 768 O O . HIS A 1 95 ? -19.350 7.695 2.967 1.00 79.94 95 HIS A O 1
ATOM 774 N N . ARG A 1 96 ? -18.295 5.905 3.799 1.00 74.81 96 ARG A N 1
ATOM 775 C CA . ARG A 1 96 ? -18.353 6.270 5.232 1.00 74.81 96 ARG A CA 1
ATOM 776 C C . ARG A 1 96 ? -19.769 6.580 5.729 1.00 74.81 96 ARG A C 1
ATOM 778 O O . ARG A 1 96 ? -19.981 7.416 6.625 1.00 74.81 96 ARG A O 1
ATOM 785 N N . GLY A 1 97 ? -20.762 5.942 5.111 1.00 79.62 97 GLY A N 1
ATOM 786 C CA . GLY A 1 97 ? -22.168 6.335 5.160 1.00 79.62 97 GLY A CA 1
ATOM 787 C C . GLY A 1 97 ? -22.521 7.356 4.071 1.00 79.62 97 GLY A C 1
ATOM 788 O O . GLY A 1 97 ? -22.577 6.997 2.902 1.00 79.62 97 GLY A O 1
ATOM 789 N N . LEU A 1 98 ? -22.825 8.607 4.430 1.00 73.81 98 LEU A N 1
ATOM 790 C CA . LEU A 1 98 ? -23.299 9.651 3.501 1.00 73.81 98 LEU A CA 1
ATOM 791 C C . LEU A 1 98 ? -22.191 10.466 2.801 1.00 73.81 98 LEU A C 1
ATOM 793 O O . LEU A 1 98 ? -22.432 11.584 2.342 1.00 73.81 98 LEU A O 1
ATOM 797 N N . GLY A 1 99 ? -20.976 9.941 2.706 1.00 67.12 99 GLY A N 1
ATOM 798 C CA . GLY A 1 99 ? -19.849 10.632 2.090 1.00 67.12 99 GLY A CA 1
ATOM 799 C C . GLY A 1 99 ? -19.104 11.572 3.039 1.00 67.12 99 GLY A C 1
ATOM 800 O O . GLY A 1 99 ? -19.351 11.642 4.244 1.00 67.12 99 GLY A O 1
ATOM 801 N N . THR A 1 100 ? -18.136 12.290 2.472 1.00 61.22 100 THR A N 1
ATOM 802 C CA . THR A 1 100 ? -17.202 13.134 3.223 1.00 61.22 100 THR A CA 1
ATOM 803 C C . THR A 1 100 ? -17.903 14.331 3.852 1.00 61.22 100 THR A C 1
ATOM 805 O O . THR A 1 100 ? -18.484 15.158 3.146 1.00 61.22 100 THR A O 1
ATOM 808 N N . SER A 1 101 ? -17.784 14.493 5.166 1.00 58.12 101 SER A N 1
ATOM 809 C CA . SER A 1 101 ? -18.465 15.569 5.902 1.00 58.12 101 SER A CA 1
ATOM 810 C C . SER A 1 101 ? -17.846 16.956 5.709 1.00 58.12 101 SER A C 1
ATOM 812 O O . SER A 1 101 ? -18.481 17.952 6.048 1.00 58.12 101 SER A O 1
ATOM 814 N N . PHE A 1 102 ? -16.623 17.031 5.170 1.00 53.81 102 PHE A N 1
ATOM 815 C CA . PHE A 1 102 ? -15.780 18.233 5.212 1.00 53.81 102 PHE A CA 1
ATOM 816 C C . PHE A 1 102 ? -15.489 18.887 3.848 1.00 53.81 102 PHE A C 1
ATOM 818 O O . PHE A 1 102 ? -14.801 19.904 3.812 1.00 53.81 102 PHE A O 1
ATOM 825 N N . GLN A 1 103 ? -15.975 18.340 2.724 1.00 48.00 103 GLN A N 1
ATOM 826 C CA . GLN A 1 103 ? -15.609 18.842 1.383 1.00 48.00 103 GLN A CA 1
ATOM 827 C C . GLN A 1 103 ? -16.627 19.789 0.734 1.00 48.00 103 GLN A C 1
ATOM 829 O O . GLN A 1 103 ? -16.270 20.533 -0.181 1.00 48.00 103 GLN A O 1
ATOM 834 N N . THR A 1 104 ? -17.880 19.822 1.184 1.00 43.53 104 THR A N 1
ATOM 835 C CA . THR A 1 104 ? -18.903 20.689 0.588 1.00 43.53 104 THR A CA 1
ATOM 836 C C . THR A 1 104 ? -19.108 21.950 1.420 1.00 43.53 104 THR A C 1
ATOM 838 O O . THR A 1 104 ? -19.189 21.893 2.640 1.00 43.53 104 THR A O 1
ATOM 841 N N . LYS A 1 105 ? -19.268 23.105 0.754 1.00 47.22 105 LYS A N 1
ATOM 842 C CA . LYS A 1 105 ? -19.642 24.403 1.369 1.00 47.22 105 LYS A CA 1
ATOM 843 C C . LYS A 1 105 ? -20.900 24.336 2.256 1.00 47.22 105 LYS A C 1
ATOM 845 O O . LYS A 1 105 ? -21.160 25.264 3.010 1.00 47.22 105 LYS A O 1
ATOM 850 N N . ASN A 1 106 ? -21.648 23.239 2.156 1.00 46.41 106 ASN A N 1
ATOM 851 C CA . ASN A 1 106 ? -22.664 22.812 3.099 1.00 46.41 106 ASN A CA 1
ATOM 852 C C . ASN A 1 106 ? -22.090 21.619 3.874 1.00 46.41 106 ASN A C 1
ATOM 854 O O . ASN A 1 106 ? -21.933 20.544 3.290 1.00 46.41 106 ASN A O 1
ATOM 858 N N . CYS A 1 107 ? -21.751 21.807 5.149 1.00 49.62 107 CYS A N 1
ATOM 859 C CA . CYS A 1 107 ? -21.390 20.708 6.043 1.00 49.62 107 CYS A CA 1
ATOM 860 C C . CYS A 1 107 ? -22.478 19.627 5.964 1.00 49.62 107 CYS A C 1
ATOM 862 O O . CYS A 1 107 ? -23.667 19.948 6.041 1.00 49.62 107 CYS A O 1
ATOM 864 N N . ALA A 1 108 ? -22.100 18.361 5.779 1.00 52.25 108 ALA A N 1
ATOM 865 C CA . ALA A 1 108 ? -23.074 17.276 5.794 1.00 52.25 108 ALA A CA 1
ATOM 866 C C . ALA A 1 108 ? -23.811 17.274 7.147 1.00 52.25 108 ALA A C 1
ATOM 868 O O . ALA A 1 108 ? -23.181 17.362 8.201 1.00 52.25 108 ALA A O 1
ATOM 869 N N . ASN A 1 109 ? -25.145 17.159 7.130 1.00 54.50 109 ASN A N 1
ATOM 870 C CA . ASN A 1 109 ? -25.965 17.154 8.354 1.00 54.50 109 ASN A CA 1
ATOM 871 C C . ASN A 1 109 ? -25.623 15.990 9.303 1.00 54.50 109 ASN A C 1
ATOM 873 O O . ASN A 1 109 ? -25.983 16.023 10.479 1.00 54.50 109 ASN A O 1
ATOM 877 N N . VAL A 1 110 ? -24.949 14.953 8.796 1.00 59.06 110 VAL A N 1
ATOM 878 C CA . VAL A 1 110 ? -24.546 13.765 9.544 1.00 59.06 110 VAL A CA 1
ATOM 879 C C . VAL A 1 110 ? -23.061 13.515 9.310 1.00 59.06 110 VAL A C 1
ATOM 881 O O . VAL A 1 110 ? -22.606 13.476 8.171 1.00 59.06 110 VAL A O 1
ATOM 884 N N . ARG A 1 111 ? -22.313 13.350 10.404 1.00 65.50 111 ARG A N 1
ATOM 885 C CA . ARG A 1 111 ? -20.865 13.131 10.377 1.00 65.50 111 ARG A CA 1
ATOM 886 C C . ARG A 1 111 ? -20.530 11.731 9.856 1.00 65.50 111 ARG A C 1
ATOM 888 O O . ARG A 1 111 ? -21.124 10.755 10.312 1.00 65.50 111 ARG A O 1
ATOM 895 N N . GLU A 1 112 ? -19.548 11.641 8.970 1.00 67.50 112 GLU A N 1
ATOM 896 C CA . GLU A 1 112 ? -18.996 10.401 8.417 1.00 67.50 112 GLU A CA 1
ATOM 897 C C . GLU A 1 112 ? -18.539 9.433 9.517 1.00 67.50 112 GLU A C 1
ATOM 899 O O . GLU A 1 112 ? -18.202 9.859 10.627 1.00 67.50 112 GLU A O 1
ATOM 904 N N . ASN A 1 113 ? -18.547 8.127 9.224 1.00 71.75 113 ASN A N 1
ATOM 905 C CA . ASN A 1 113 ? -18.108 7.078 10.157 1.00 71.75 113 ASN A CA 1
ATOM 906 C C . ASN A 1 113 ? -18.840 7.096 11.520 1.00 71.75 113 ASN A C 1
ATOM 908 O O . ASN A 1 113 ? -18.345 6.607 12.532 1.00 71.75 113 ASN A O 1
ATOM 912 N N . THR A 1 114 ? -20.070 7.622 11.547 1.00 75.62 114 THR A N 1
ATOM 913 C CA . THR A 1 114 ? -20.988 7.497 12.686 1.00 75.62 114 THR A CA 1
ATOM 914 C C . THR A 1 114 ? -22.099 6.507 12.378 1.00 75.62 114 THR A C 1
ATOM 916 O O . THR A 1 114 ? -22.568 6.419 11.245 1.00 75.62 114 THR A O 1
ATOM 919 N N . ILE A 1 115 ? -22.622 5.835 13.409 1.00 82.69 115 ILE A N 1
ATOM 920 C CA . ILE A 1 115 ? -23.785 4.937 13.278 1.00 82.69 115 ILE A CA 1
ATOM 921 C C . ILE A 1 115 ? -24.961 5.643 12.577 1.00 82.69 115 ILE A C 1
ATOM 923 O O . ILE A 1 115 ? -25.689 5.018 11.809 1.00 82.69 115 ILE A O 1
ATOM 927 N N . ALA A 1 116 ? -25.141 6.947 12.809 1.00 83.62 116 ALA A N 1
ATOM 928 C CA . ALA A 1 116 ? -26.172 7.743 12.151 1.00 83.62 116 ALA A CA 1
ATOM 929 C C . ALA A 1 116 ? -25.936 7.878 10.636 1.00 83.62 116 ALA A C 1
ATOM 931 O O . ALA A 1 116 ? -26.882 7.716 9.867 1.00 83.62 116 ALA A O 1
ATOM 932 N N . SER A 1 117 ? -24.695 8.122 10.202 1.00 81.62 117 SER A N 1
ATOM 933 C CA . SER A 1 117 ? -24.332 8.214 8.778 1.00 81.62 117 SER A CA 1
ATOM 934 C C . SER A 1 117 ? -24.572 6.887 8.066 1.00 81.62 117 SER A C 1
ATOM 936 O O . SER A 1 117 ? -25.229 6.849 7.028 1.00 81.62 117 SER A O 1
ATOM 938 N N . LEU A 1 118 ? -24.140 5.784 8.688 1.00 85.94 118 LEU A N 1
ATOM 939 C CA . LEU A 1 118 ? -24.302 4.437 8.138 1.00 85.94 118 LEU A CA 1
ATOM 940 C C . LEU A 1 118 ? -25.785 4.059 7.997 1.00 85.94 118 LEU A C 1
ATOM 942 O O . LEU A 1 118 ? -26.215 3.582 6.948 1.00 85.94 118 LEU A O 1
ATOM 946 N N . LYS A 1 119 ? -26.594 4.327 9.033 1.00 86.56 119 LYS A N 1
ATOM 947 C CA . LYS A 1 119 ? -28.046 4.093 8.985 1.00 86.56 119 LYS A CA 1
ATOM 948 C C . LYS A 1 119 ? -28.719 4.939 7.913 1.00 86.56 119 LYS A C 1
ATOM 950 O O . LYS A 1 119 ? -29.582 4.435 7.207 1.00 86.56 119 LYS A O 1
ATOM 955 N N . THR A 1 120 ? -28.336 6.208 7.792 1.00 85.12 120 THR A N 1
ATOM 956 C CA . THR A 1 120 ? -28.948 7.107 6.808 1.00 85.12 120 THR A CA 1
ATOM 957 C C . THR A 1 120 ? -28.623 6.669 5.381 1.00 85.12 120 THR A C 1
ATOM 959 O O . THR A 1 120 ? -29.537 6.600 4.570 1.00 85.12 120 THR A O 1
ATOM 962 N N . ALA A 1 121 ? -27.384 6.268 5.084 1.00 85.38 121 ALA A N 1
ATOM 963 C CA . ALA A 1 121 ? -27.037 5.708 3.773 1.00 85.38 121 ALA A CA 1
ATOM 964 C C . ALA A 1 121 ? -27.913 4.494 3.414 1.00 85.38 121 ALA A C 1
ATOM 966 O O . ALA A 1 12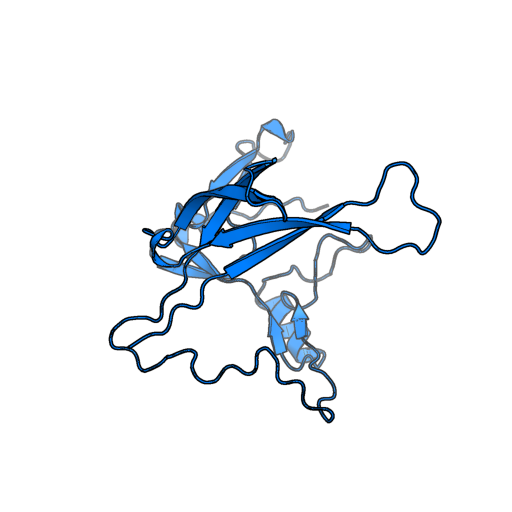1 ? -28.493 4.445 2.331 1.00 85.38 121 ALA A O 1
ATOM 967 N N . SER A 1 122 ? -28.107 3.576 4.367 1.00 86.44 122 SER A N 1
ATOM 968 C CA . SER A 1 122 ? -29.008 2.432 4.191 1.00 86.44 122 SER A CA 1
ATOM 969 C C . SER A 1 122 ? -30.468 2.856 3.965 1.00 86.44 122 SER A C 1
ATOM 971 O O . SER A 1 122 ? -31.113 2.352 3.049 1.00 86.44 122 SER A O 1
ATOM 973 N N . TYR A 1 123 ? -30.993 3.816 4.737 1.00 87.88 123 TYR A N 1
ATOM 974 C CA . TYR A 1 123 ? -32.362 4.321 4.551 1.00 87.88 123 TYR A CA 1
ATOM 975 C C . TYR A 1 123 ? -32.584 5.010 3.200 1.00 87.88 123 TYR A C 1
ATOM 977 O O . TYR A 1 123 ? -33.706 5.010 2.699 1.00 87.88 123 TYR A O 1
ATOM 985 N N . HIS A 1 124 ? -31.537 5.593 2.618 1.00 86.44 124 HIS A N 1
ATOM 986 C CA . HIS A 1 124 ? -31.591 6.257 1.317 1.00 86.44 124 HIS A CA 1
ATOM 987 C C . HIS A 1 124 ? -31.329 5.319 0.129 1.00 86.44 124 HIS A C 1
ATOM 989 O O . HIS A 1 124 ? -31.276 5.793 -1.002 1.00 86.44 124 HIS A O 1
ATOM 995 N N . GLY A 1 125 ? -31.251 4.006 0.366 1.00 86.88 125 GLY A N 1
ATOM 996 C CA . GLY A 1 125 ? -31.226 2.999 -0.694 1.00 86.88 125 GLY A CA 1
ATOM 997 C C . GLY A 1 125 ? -29.836 2.577 -1.159 1.00 86.88 125 GLY A C 1
ATOM 998 O O . GLY A 1 125 ? -29.745 1.965 -2.215 1.00 86.88 125 GLY A O 1
ATOM 999 N N . ALA A 1 126 ? -28.776 2.868 -0.395 1.00 87.38 126 ALA A N 1
ATOM 1000 C CA . ALA A 1 126 ? -27.454 2.325 -0.694 1.00 87.38 126 ALA A CA 1
ATOM 1001 C C . ALA A 1 126 ? -27.470 0.787 -0.604 1.00 87.38 126 ALA A C 1
ATOM 1003 O O . ALA A 1 126 ? -27.935 0.225 0.395 1.00 87.38 126 ALA A O 1
ATOM 1004 N N . ASP A 1 127 ? -26.927 0.116 -1.622 1.00 87.00 127 ASP A N 1
ATOM 1005 C CA . ASP A 1 127 ? -26.801 -1.345 -1.671 1.00 87.00 127 ASP A CA 1
ATOM 1006 C C . ASP A 1 127 ? -25.802 -1.849 -0.622 1.00 87.00 127 ASP A C 1
ATOM 1008 O O . ASP A 1 127 ? -25.958 -2.927 -0.043 1.00 87.00 127 ASP A O 1
ATOM 1012 N N . MET A 1 128 ? -24.759 -1.055 -0.370 1.00 88.00 128 MET A N 1
ATOM 1013 C CA . MET A 1 128 ? -23.743 -1.312 0.644 1.00 88.00 128 MET A CA 1
ATOM 1014 C C . MET A 1 128 ? -23.328 -0.020 1.344 1.00 88.00 128 MET A C 1
ATOM 1016 O O . MET A 1 128 ? -23.512 1.084 0.836 1.00 88.00 128 MET A O 1
ATOM 1020 N N . VAL A 1 129 ? -22.714 -0.166 2.515 1.00 87.31 129 VAL A N 1
ATOM 1021 C CA . VAL A 1 129 ? -22.114 0.949 3.246 1.00 87.31 129 VAL A CA 1
ATOM 1022 C C . VAL A 1 129 ? -20.659 0.617 3.527 1.00 87.31 129 VAL A C 1
ATOM 1024 O O . VAL A 1 129 ? -20.354 -0.454 4.051 1.00 87.31 129 VAL A O 1
ATOM 1027 N N . GLU A 1 130 ? -19.775 1.536 3.171 1.00 87.69 130 GLU A N 1
ATOM 1028 C CA . GLU A 1 130 ? -18.352 1.462 3.467 1.00 87.69 130 GLU A CA 1
ATOM 1029 C C . GLU A 1 130 ? -18.055 2.238 4.756 1.00 87.69 130 GLU A C 1
ATOM 1031 O O . GLU A 1 130 ? -18.725 3.222 5.080 1.00 87.69 130 GLU A O 1
ATOM 1036 N N . PHE A 1 131 ? -17.113 1.726 5.545 1.00 86.94 131 PHE A N 1
ATOM 1037 C CA . PHE A 1 131 ? -16.604 2.366 6.751 1.00 86.94 131 PHE A CA 1
ATOM 1038 C C . PHE A 1 131 ? -15.230 1.800 7.100 1.00 86.94 131 PHE A C 1
ATOM 1040 O O . PHE A 1 131 ? -14.933 0.631 6.841 1.00 86.94 131 PHE A O 1
ATOM 1047 N N . ASP A 1 132 ? -14.423 2.625 7.750 1.00 85.06 132 ASP A N 1
ATOM 1048 C CA . ASP A 1 132 ? -13.069 2.274 8.157 1.00 85.06 132 ASP A CA 1
ATOM 1049 C C . ASP A 1 132 ? -13.044 1.712 9.574 1.00 85.06 132 ASP A C 1
ATOM 1051 O O . ASP A 1 132 ? -13.756 2.193 10.461 1.00 85.06 132 ASP A O 1
ATOM 1055 N N . VAL A 1 133 ? -12.185 0.721 9.807 1.00 90.00 133 VAL A N 1
ATOM 1056 C CA . VAL A 1 133 ? -11.980 0.124 11.129 1.00 90.00 133 VAL A CA 1
ATOM 1057 C C . VAL A 1 133 ? -10.518 0.249 11.529 1.00 90.00 133 VAL A C 1
ATOM 1059 O O . VAL A 1 133 ? -9.622 -0.148 10.788 1.00 90.00 133 VAL A O 1
ATOM 1062 N N . GLN A 1 134 ? -10.291 0.742 12.741 1.00 91.19 134 GLN A N 1
ATOM 1063 C CA . GLN A 1 134 ? -8.996 0.762 13.416 1.00 91.19 134 GLN A CA 1
ATOM 1064 C C . GLN A 1 134 ? -9.045 -0.131 14.658 1.00 91.19 134 GLN A C 1
ATOM 1066 O O . GLN A 1 134 ? -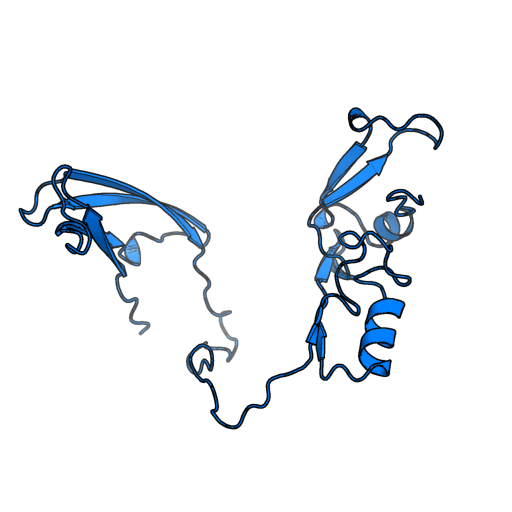10.122 -0.464 15.151 1.00 91.19 134 GLN A O 1
ATOM 1071 N N . LEU A 1 135 ? -7.883 -0.505 15.192 1.00 93.31 135 LEU A N 1
ATOM 1072 C CA . LEU A 1 135 ? -7.778 -1.196 16.480 1.00 93.31 135 LEU A CA 1
ATOM 1073 C C . LEU A 1 135 ? -7.274 -0.232 17.552 1.00 93.31 135 LEU A C 1
ATOM 1075 O O . LEU A 1 135 ? -6.279 0.464 17.349 1.00 93.31 135 LEU A O 1
ATOM 1079 N N . SER A 1 136 ? -7.947 -0.219 18.701 1.00 93.62 136 SER A N 1
ATOM 1080 C CA . SER A 1 136 ? -7.463 0.444 19.911 1.00 93.62 136 SER A CA 1
ATOM 1081 C C . SER A 1 136 ? -6.286 -0.318 20.538 1.00 93.62 136 SER A C 1
ATOM 1083 O O . SER A 1 136 ? -5.983 -1.458 20.174 1.00 93.62 136 SER A O 1
ATOM 1085 N N . LYS A 1 137 ? -5.641 0.282 21.542 1.00 95.62 137 LYS A N 1
ATOM 1086 C CA . LYS A 1 137 ? -4.550 -0.331 22.323 1.00 95.62 137 LYS A CA 1
ATOM 1087 C C . LYS A 1 137 ? -4.940 -1.653 22.985 1.00 95.62 137 LYS A C 1
ATOM 1089 O O . LYS A 1 137 ? -4.118 -2.552 23.139 1.00 95.62 137 LYS A O 1
ATOM 1094 N N . ASP A 1 138 ? -6.193 -1.758 23.400 1.00 96.62 138 ASP A N 1
ATOM 1095 C CA . ASP A 1 138 ? -6.816 -2.947 23.979 1.00 96.62 138 ASP A CA 1
ATOM 1096 C C . ASP A 1 138 ? -7.430 -3.884 22.918 1.00 96.62 138 ASP A C 1
ATOM 1098 O O . ASP A 1 138 ? -8.167 -4.801 23.267 1.00 96.62 138 ASP A O 1
ATOM 1102 N N . HIS A 1 139 ? -7.062 -3.712 21.640 1.00 93.12 139 HIS A N 1
ATOM 1103 C CA . HIS A 1 139 ? -7.464 -4.540 20.492 1.00 93.12 139 HIS A CA 1
ATOM 1104 C C . HIS A 1 139 ? -8.974 -4.571 20.234 1.00 93.12 139 HIS A C 1
ATOM 1106 O O . HIS A 1 139 ? -9.503 -5.549 19.701 1.00 93.12 139 HIS A O 1
ATOM 1112 N N . ILE A 1 140 ? -9.677 -3.495 20.583 1.00 94.06 140 ILE A N 1
ATOM 1113 C CA . ILE A 1 140 ? -11.099 -3.354 20.293 1.00 94.06 140 ILE A CA 1
ATOM 1114 C C . ILE A 1 140 ? -11.245 -2.629 18.946 1.00 94.06 140 ILE A C 1
ATOM 1116 O O . ILE A 1 140 ? -10.627 -1.578 18.756 1.00 94.06 140 ILE A O 1
ATOM 1120 N N . PRO A 1 141 ? -12.027 -3.166 17.990 1.00 93.00 141 PRO A N 1
ATOM 1121 C CA . PRO A 1 141 ? -12.275 -2.492 16.722 1.00 93.00 141 PRO A CA 1
ATOM 1122 C C . PRO A 1 141 ? -13.104 -1.219 16.924 1.00 93.00 141 PRO A C 1
ATOM 1124 O O . PRO A 1 141 ? -14.135 -1.232 17.599 1.00 93.00 141 PRO A O 1
ATOM 1127 N N . VAL A 1 142 ? -12.668 -0.125 16.305 1.00 90.44 142 VAL A N 1
ATOM 1128 C CA . VAL A 1 142 ? -13.296 1.200 16.367 1.00 90.44 142 VAL A CA 1
ATOM 1129 C C . VAL A 1 142 ? -13.540 1.702 14.949 1.00 90.44 142 VAL A C 1
ATOM 1131 O O . VAL A 1 142 ? -12.647 1.624 14.110 1.00 90.44 142 VAL A O 1
ATOM 1134 N N . ILE A 1 143 ? -14.736 2.239 14.687 1.00 89.69 143 ILE A N 1
ATOM 1135 C CA . ILE A 1 143 ? -15.057 2.861 13.397 1.00 89.69 143 ILE A CA 1
ATOM 1136 C C . ILE A 1 143 ? -14.416 4.250 13.353 1.00 89.69 143 ILE A C 1
ATOM 1138 O O . ILE A 1 143 ? -14.879 5.173 14.027 1.00 89.69 143 ILE A O 1
ATOM 1142 N N . TYR A 1 144 ? -13.328 4.385 12.601 1.00 85.25 144 TYR A N 1
ATOM 1143 C CA . TYR A 1 144 ? -12.573 5.628 12.468 1.00 85.25 144 TYR A CA 1
ATOM 1144 C C . TYR A 1 144 ? -11.650 5.555 11.248 1.00 85.25 144 TYR A C 1
ATOM 1146 O O . TYR A 1 144 ? -11.054 4.514 10.995 1.00 85.25 144 TYR A O 1
ATOM 1154 N N . HIS A 1 145 ? -11.521 6.652 10.500 1.00 83.62 145 HIS A N 1
ATOM 1155 C CA . HIS A 1 145 ? -10.749 6.654 9.254 1.00 83.62 145 HIS A CA 1
ATOM 1156 C C . HIS A 1 145 ? -9.245 6.845 9.486 1.00 83.62 145 HIS A C 1
ATOM 1158 O O . HIS A 1 145 ? -8.435 6.061 8.994 1.00 83.62 145 HIS A O 1
ATOM 1164 N N . ASP A 1 146 ? -8.856 7.872 10.245 1.00 85.12 146 ASP A N 1
ATOM 1165 C CA . ASP A 1 146 ? -7.447 8.262 10.343 1.00 85.12 146 ASP A CA 1
ATOM 1166 C C . ASP A 1 146 ? -6.657 7.350 11.296 1.00 85.12 146 ASP A C 1
ATOM 1168 O O . ASP A 1 146 ? -7.184 6.787 12.253 1.00 85.12 146 ASP A O 1
ATOM 1172 N N . PHE A 1 147 ? -5.344 7.239 11.095 1.00 87.94 147 PHE A N 1
ATOM 1173 C CA . PHE A 1 147 ? -4.479 6.491 12.021 1.00 87.94 147 PHE A CA 1
ATOM 1174 C C . PHE A 1 147 ? -4.189 7.243 13.328 1.00 87.94 147 PHE A C 1
ATOM 1176 O O . PHE A 1 147 ? -3.716 6.645 14.297 1.00 87.94 147 PHE A O 1
ATOM 1183 N N . TYR A 1 148 ? -4.474 8.546 13.360 1.00 88.12 148 TYR A N 1
ATOM 1184 C CA . TYR A 1 148 ? -4.152 9.452 14.456 1.00 88.12 148 TYR A CA 1
ATOM 1185 C C . TYR A 1 148 ? -5.390 10.238 14.890 1.00 88.12 148 TYR A C 1
ATOM 1187 O O . TYR A 1 148 ? -6.260 10.566 14.081 1.00 88.12 148 TYR A O 1
ATOM 1195 N N . VAL A 1 149 ? -5.447 10.570 16.177 1.00 85.75 149 VAL A N 1
ATOM 1196 C CA . VAL A 1 149 ? -6.400 11.529 16.740 1.00 85.75 149 VAL A CA 1
ATOM 1197 C C . VAL A 1 149 ? -5.663 12.798 17.150 1.00 85.75 149 VAL A C 1
ATOM 1199 O O . VAL A 1 149 ? -4.608 12.731 17.779 1.00 85.75 149 VAL A O 1
ATOM 1202 N N . SER A 1 150 ? -6.226 13.960 16.824 1.00 80.06 150 SER A N 1
ATOM 1203 C CA . SER A 1 150 ? -5.684 15.256 17.244 1.00 80.06 150 SER A CA 1
ATOM 1204 C C . SER A 1 150 ? -6.363 15.721 18.535 1.00 80.06 150 SER A C 1
ATOM 1206 O O . SER A 1 150 ? -7.586 15.871 18.591 1.00 80.06 150 SER A O 1
ATOM 1208 N N . ILE A 1 151 ? -5.577 15.971 19.580 1.00 76.19 151 ILE A N 1
ATOM 1209 C CA . ILE A 1 151 ? -6.057 16.430 20.888 1.00 76.19 151 ILE A CA 1
ATOM 1210 C C . ILE A 1 151 ? -5.573 17.860 21.123 1.00 76.19 151 ILE A C 1
ATOM 1212 O O . ILE A 1 151 ? -4.376 18.133 21.076 1.00 76.19 151 ILE A O 1
ATOM 1216 N N . SER A 1 152 ? -6.500 18.772 21.427 1.00 68.44 152 SER A N 1
ATOM 1217 C CA . SER A 1 152 ? -6.156 20.124 21.880 1.00 68.44 152 SER A CA 1
ATOM 1218 C C . SER A 1 152 ? -5.749 20.104 23.350 1.00 68.44 152 SER A C 1
ATOM 1220 O O . SER A 1 152 ? -6.536 19.708 24.214 1.00 68.44 152 SER A O 1
ATOM 1222 N N . LEU A 1 153 ? -4.555 20.613 23.649 1.00 64.69 153 LEU A N 1
ATOM 1223 C CA . LEU A 1 153 ? -4.043 20.733 25.019 1.00 64.69 153 LEU A CA 1
ATOM 1224 C C . LEU A 1 153 ? -4.605 21.962 25.769 1.00 64.69 153 LEU A C 1
ATOM 1226 O O . LEU A 1 153 ? -4.412 22.088 26.980 1.00 64.69 153 LEU A O 1
ATOM 1230 N N . LYS A 1 154 ? -5.339 22.861 25.089 1.00 58.50 154 LYS A N 1
ATOM 1231 C CA . LYS A 1 154 ? -5.923 24.087 25.676 1.00 58.50 154 LYS A CA 1
ATOM 1232 C C . LYS A 1 154 ? -7.456 24.062 25.741 1.00 58.50 154 LYS A C 1
ATOM 1234 O O . LYS A 1 154 ? -8.145 23.505 24.885 1.00 58.50 154 LYS A O 1
ATOM 1239 N N . ARG A 1 155 ? -8.022 24.732 26.759 1.00 56.50 155 ARG A N 1
ATOM 1240 C CA . ARG A 1 155 ? -9.474 24.973 26.893 1.00 56.50 155 ARG A CA 1
ATOM 1241 C C . ARG A 1 155 ? -9.948 25.977 25.833 1.00 56.50 155 ARG A C 1
ATOM 1243 O O . ARG A 1 155 ? -9.605 27.145 25.941 1.00 56.50 155 ARG A O 1
ATOM 1250 N N . LYS A 1 156 ? -10.782 25.511 24.892 1.00 54.50 156 LYS A N 1
ATOM 1251 C CA . LYS A 1 156 ? -11.767 26.159 23.977 1.00 54.50 156 LYS A CA 1
ATOM 1252 C C . LYS A 1 156 ? -11.620 27.607 23.448 1.00 54.50 156 LYS A C 1
ATOM 1254 O O . LYS A 1 156 ? -12.294 27.892 22.468 1.00 54.50 156 LYS A O 1
ATOM 1259 N N . LYS A 1 157 ? -10.852 28.535 24.030 1.00 52.94 157 LYS A N 1
ATOM 1260 C CA . LYS A 1 157 ? -10.853 29.961 23.637 1.00 52.94 157 LYS A CA 1
ATOM 1261 C C . LYS A 1 157 ? -9.606 30.459 22.905 1.00 52.94 157 LYS A C 1
ATOM 1263 O O . LYS A 1 157 ? -9.661 31.559 22.376 1.00 52.94 157 LYS A O 1
ATOM 1268 N N . GLN A 1 158 ? -8.539 29.671 22.820 1.00 51.84 158 GLN A N 1
ATOM 1269 C CA . GLN A 1 158 ? -7.363 29.967 21.994 1.00 51.84 158 GLN A CA 1
ATOM 1270 C C . GLN A 1 158 ? -6.759 28.634 21.555 1.00 51.84 158 GLN A C 1
ATOM 1272 O O . GLN A 1 158 ? -6.002 28.028 22.308 1.00 51.84 158 GLN A O 1
ATOM 1277 N N . ILE A 1 159 ? -7.185 28.127 20.399 1.00 55.22 159 ILE A N 1
ATOM 1278 C CA . ILE A 1 159 ? -6.545 26.971 19.768 1.00 55.22 159 ILE A CA 1
ATOM 1279 C C . ILE A 1 159 ? -5.879 27.514 18.512 1.00 55.22 159 ILE A C 1
ATOM 1281 O O . ILE A 1 159 ? -6.555 27.796 17.525 1.00 55.22 159 ILE A O 1
ATOM 1285 N N . GLU A 1 160 ? -4.571 27.724 18.581 1.00 57.00 160 GLU A N 1
ATOM 1286 C CA . GLU A 1 160 ? -3.748 27.856 17.382 1.00 57.00 160 GLU A CA 1
ATOM 1287 C C . GLU A 1 160 ? -3.390 26.445 16.894 1.00 57.00 160 GLU A C 1
ATOM 1289 O O . GLU A 1 160 ? -3.335 25.505 17.690 1.00 57.00 160 GLU A O 1
ATOM 1294 N N . ALA A 1 161 ? -3.144 26.265 15.591 1.00 55.72 161 ALA A N 1
ATOM 1295 C CA . ALA A 1 161 ? -2.833 24.948 15.015 1.00 55.72 161 ALA A CA 1
ATOM 1296 C C . ALA A 1 161 ? -1.624 24.256 15.685 1.00 55.72 161 ALA A C 1
ATOM 1298 O O . ALA A 1 161 ? -1.544 23.032 15.695 1.00 55.72 161 ALA A O 1
ATOM 1299 N N . MET A 1 162 ? -0.722 25.035 16.295 1.00 57.50 162 MET A N 1
ATOM 1300 C CA . MET A 1 162 ? 0.446 24.550 17.039 1.00 57.50 162 MET A CA 1
ATOM 1301 C C . MET A 1 162 ? 0.123 23.872 18.384 1.00 57.50 162 MET A C 1
ATOM 1303 O O . MET A 1 162 ? 1.010 23.253 18.963 1.00 57.50 162 MET A O 1
ATOM 1307 N N . ASP A 1 163 ? -1.114 23.953 18.888 1.00 63.81 163 ASP A N 1
ATOM 1308 C CA . ASP A 1 163 ? -1.503 23.385 20.192 1.00 63.81 163 ASP A CA 1
ATOM 1309 C C . ASP A 1 163 ? -2.161 21.992 20.100 1.00 63.81 163 ASP A C 1
ATOM 1311 O O . ASP A 1 163 ? -2.681 21.479 21.102 1.00 63.81 163 ASP A O 1
ATOM 1315 N N . MET A 1 164 ? -2.184 21.387 18.907 1.00 68.06 164 MET A N 1
ATOM 1316 C CA . MET A 1 164 ? -2.747 20.054 18.689 1.00 68.06 164 MET A CA 1
ATOM 1317 C C . MET A 1 164 ? -1.665 18.977 18.751 1.00 68.06 164 MET A C 1
ATOM 1319 O O . MET A 1 164 ? -0.660 19.047 18.049 1.00 68.06 164 MET A O 1
ATOM 1323 N N . LEU A 1 165 ? -1.898 17.959 19.576 1.00 79.44 165 LEU A N 1
ATOM 1324 C CA . LEU A 1 165 ? -1.061 16.768 19.657 1.00 79.44 165 LEU A CA 1
ATOM 1325 C C . LEU A 1 165 ? -1.723 15.624 18.890 1.00 79.44 165 LEU A C 1
ATOM 1327 O O . LEU A 1 165 ? -2.862 15.267 19.189 1.00 79.44 165 LEU A O 1
ATOM 1331 N N . GLU A 1 166 ? -1.002 15.031 17.943 1.00 85.56 166 GLU A N 1
ATOM 1332 C CA . GLU A 1 166 ? -1.438 13.823 17.244 1.00 85.56 166 GLU A CA 1
ATOM 1333 C C . GLU A 1 166 ? -0.998 12.575 18.011 1.00 85.56 166 GLU A C 1
ATOM 1335 O O . GLU A 1 166 ? 0.187 12.381 18.288 1.00 85.56 166 GLU A O 1
ATOM 1340 N N . ILE A 1 167 ? -1.960 11.723 18.360 1.00 88.75 167 ILE A N 1
ATOM 1341 C CA . ILE A 1 167 ? -1.716 10.448 19.038 1.00 88.75 167 ILE A CA 1
ATOM 1342 C C . ILE A 1 167 ? -2.232 9.312 18.149 1.00 88.75 167 ILE A C 1
ATOM 1344 O O . ILE A 1 167 ? -3.377 9.388 17.701 1.00 88.75 167 ILE A O 1
ATOM 1348 N N . PRO A 1 168 ? -1.448 8.249 17.890 1.00 91.31 168 PRO A N 1
ATOM 1349 C CA . PRO A 1 168 ? -1.937 7.087 17.153 1.00 91.31 168 PRO A CA 1
ATOM 1350 C C . PRO A 1 168 ? -3.133 6.428 17.852 1.00 91.31 168 PRO A C 1
ATOM 1352 O O . PRO A 1 168 ? -3.093 6.188 19.059 1.00 91.31 168 PRO A O 1
ATOM 1355 N N . VAL A 1 169 ? -4.167 6.049 17.098 1.00 90.38 169 VAL A N 1
ATOM 1356 C CA . VAL A 1 169 ? -5.371 5.373 17.633 1.00 90.38 169 VAL A CA 1
ATOM 1357 C C . VAL A 1 169 ? -5.005 4.083 18.374 1.00 90.38 169 VAL A C 1
ATOM 1359 O O . VAL A 1 169 ? -5.499 3.827 19.470 1.00 90.38 169 VAL A O 1
ATOM 1362 N N . LYS A 1 170 ? -4.058 3.319 17.817 1.00 93.06 170 LYS A N 1
ATOM 1363 C CA . LYS A 1 170 ? -3.528 2.078 18.404 1.00 93.06 170 LYS A CA 1
ATOM 1364 C C . LYS A 1 170 ? -2.845 2.257 19.767 1.00 93.06 170 LYS A C 1
ATOM 1366 O O . LYS A 1 170 ? -2.578 1.269 20.442 1.00 93.06 170 LYS A O 1
ATOM 1371 N N . ASP A 1 171 ? -2.539 3.492 20.168 1.00 94.00 171 ASP A N 1
ATOM 1372 C CA . ASP A 1 171 ? -1.881 3.794 21.442 1.00 94.00 171 ASP A CA 1
ATOM 1373 C C . ASP A 1 171 ? -2.882 4.238 22.530 1.00 94.00 171 ASP A C 1
ATOM 1375 O O . ASP A 1 171 ? -2.483 4.454 23.679 1.00 94.00 171 ASP A O 1
ATOM 1379 N N . LEU A 1 172 ? -4.182 4.309 22.209 1.00 91.75 172 LEU A N 1
ATOM 1380 C CA . LEU A 1 172 ? -5.272 4.684 23.116 1.00 91.75 172 LEU A CA 1
ATOM 1381 C C . LEU A 1 172 ? -6.228 3.511 23.365 1.00 91.75 172 LEU A C 1
ATOM 1383 O O . LEU A 1 172 ? -6.570 2.780 22.438 1.00 91.75 172 LEU A O 1
ATOM 1387 N N . THR A 1 173 ? -6.683 3.324 24.608 1.00 94.19 173 THR A N 1
ATOM 1388 C CA . THR A 1 173 ? -7.745 2.346 24.918 1.00 94.19 173 THR A CA 1
ATOM 1389 C C . THR A 1 173 ? -9.105 2.833 24.421 1.00 94.19 173 THR A C 1
ATOM 1391 O O . THR A 1 173 ? -9.304 4.036 24.230 1.00 94.19 173 THR A O 1
ATOM 1394 N N . LEU A 1 174 ? -10.079 1.931 24.267 1.00 91.25 174 LEU A N 1
ATOM 1395 C CA . LEU A 1 174 ? -11.449 2.323 23.910 1.00 91.25 174 LEU A CA 1
ATOM 1396 C C . LEU A 1 174 ? -12.033 3.352 24.893 1.00 91.25 174 LEU A C 1
ATOM 1398 O O . LEU A 1 174 ? -12.683 4.311 24.484 1.00 91.25 174 LEU A O 1
ATOM 1402 N N . GLU A 1 175 ? -11.786 3.173 26.193 1.00 91.56 175 GLU A N 1
ATOM 1403 C CA . GLU A 1 175 ? -12.230 4.119 27.220 1.00 91.56 175 GLU A CA 1
ATOM 1404 C C . GLU A 1 175 ? -11.623 5.511 26.997 1.00 91.56 175 GLU A C 1
ATOM 1406 O O . GLU A 1 175 ? -12.344 6.508 27.006 1.00 91.56 175 GLU A O 1
ATOM 1411 N N . GLN A 1 176 ? -10.319 5.588 26.717 1.00 89.38 176 GLN A N 1
ATOM 1412 C CA . GLN A 1 176 ? -9.652 6.853 26.407 1.00 89.38 176 GLN A CA 1
ATOM 1413 C C . GLN A 1 176 ? -10.230 7.495 25.143 1.00 89.38 176 GLN A C 1
ATOM 1415 O O . GLN A 1 176 ? -10.510 8.691 25.159 1.00 89.38 176 GLN A O 1
ATOM 1420 N N . LEU A 1 177 ? -10.474 6.711 24.088 1.00 88.44 177 LEU A N 1
ATOM 1421 C CA . LEU A 1 177 ? -11.095 7.183 22.847 1.00 88.44 177 LEU A CA 1
ATOM 1422 C C . LEU A 1 177 ? -12.509 7.740 23.081 1.00 88.44 177 LEU A C 1
ATOM 1424 O O . LEU A 1 177 ? -12.840 8.787 22.534 1.00 88.44 177 LEU A O 1
ATOM 1428 N N . HIS A 1 178 ? -13.325 7.113 23.932 1.00 85.31 178 HIS A N 1
ATOM 1429 C CA . HIS A 1 178 ? -14.650 7.635 24.294 1.00 85.31 178 HIS A CA 1
ATOM 1430 C C . HIS A 1 178 ? -14.593 8.917 25.139 1.00 85.31 178 HIS A C 1
ATOM 1432 O O . HIS A 1 178 ? -15.497 9.752 25.059 1.00 85.31 178 HIS A O 1
ATOM 1438 N N . LEU A 1 179 ? -13.550 9.082 25.958 1.00 83.12 179 LEU A N 1
ATOM 1439 C CA . LEU A 1 179 ? -13.332 10.291 26.758 1.00 83.12 179 LEU A CA 1
ATOM 1440 C C . LEU A 1 179 ? -12.842 11.472 25.918 1.00 83.12 179 LEU A C 1
ATOM 1442 O O . LEU A 1 179 ? -13.040 12.629 26.313 1.00 83.12 179 LEU A O 1
ATOM 1446 N N . LEU A 1 180 ? -12.241 11.206 24.754 1.00 77.56 180 LEU A N 1
ATOM 1447 C CA . LEU A 1 180 ? -12.000 12.240 23.764 1.00 77.56 180 LEU A CA 1
ATOM 1448 C C . LEU A 1 180 ? -13.356 12.745 23.279 1.00 77.56 180 LEU A C 1
ATOM 1450 O O . LEU A 1 180 ? -14.010 12.171 22.411 1.00 77.56 180 LEU A O 1
ATOM 1454 N N . LYS A 1 181 ? -13.772 13.898 23.807 1.00 59.44 181 LYS A N 1
ATOM 1455 C CA . LYS A 1 181 ? -14.689 14.750 23.059 1.00 59.44 181 LYS A CA 1
ATOM 1456 C C . LYS A 1 181 ? -13.948 15.076 21.778 1.00 59.44 181 LYS A C 1
ATOM 1458 O O . LYS A 1 181 ? -13.030 15.889 21.822 1.00 59.44 181 LYS A O 1
ATOM 1463 N N . ILE A 1 182 ? -14.317 14.425 20.678 1.00 54.06 182 ILE A N 1
ATOM 1464 C CA . ILE A 1 182 ? -13.848 14.761 19.336 1.00 54.06 182 ILE A CA 1
ATOM 1465 C C . ILE A 1 182 ? -14.323 16.193 19.068 1.00 54.06 182 ILE A C 1
ATOM 1467 O O . ILE A 1 182 ? -15.383 16.445 18.501 1.00 54.06 182 ILE A O 1
ATOM 1471 N N . SER A 1 183 ? -13.573 17.166 19.574 1.00 42.97 183 SER A N 1
ATOM 1472 C CA . SER A 1 183 ? -13.761 18.584 19.335 1.00 42.97 183 SER A CA 1
ATOM 1473 C C . SER A 1 183 ? -13.010 18.920 18.063 1.00 42.97 183 SER A C 1
ATOM 1475 O O . SER A 1 183 ? -12.048 19.677 18.083 1.00 42.97 183 SER A O 1
ATOM 1477 N N . ILE A 1 184 ? -13.434 18.316 16.958 1.00 42.31 184 ILE A N 1
ATOM 1478 C CA . ILE A 1 184 ? -13.008 18.750 15.635 1.00 42.31 184 ILE A CA 1
ATOM 1479 C C . ILE A 1 184 ? -14.025 19.818 15.241 1.00 42.31 184 ILE A C 1
ATOM 1481 O O . ILE A 1 184 ? -15.113 19.496 14.773 1.00 42.31 184 ILE A O 1
ATOM 1485 N N . PHE A 1 185 ? -13.698 21.050 15.645 1.00 35.62 185 PHE A N 1
ATOM 1486 C CA . PHE A 1 185 ? -14.310 22.342 15.323 1.00 35.62 185 PHE A CA 1
ATOM 1487 C C . PHE A 1 185 ? -15.768 22.294 14.836 1.00 35.62 185 PHE A C 1
ATOM 1489 O O . PHE A 1 185 ? -16.060 22.146 13.658 1.00 35.62 185 PHE A O 1
ATOM 1496 N N . SER A 1 186 ? -16.695 22.496 15.776 1.00 27.08 186 SER A N 1
ATOM 1497 C CA . SER A 1 186 ? -18.002 23.069 15.457 1.00 27.08 186 SER A CA 1
ATOM 1498 C C . SER A 1 186 ? -17.784 24.523 15.050 1.00 27.08 186 SER A C 1
ATOM 1500 O O . SER A 1 186 ? -17.655 25.363 15.941 1.00 27.08 186 SER A O 1
ATOM 1502 N N . THR A 1 187 ? -17.775 24.789 13.750 1.00 27.20 187 THR A N 1
ATOM 1503 C CA . THR A 1 187 ? -18.336 25.993 13.110 1.00 27.20 187 THR A CA 1
ATOM 1504 C C . THR A 1 187 ? -18.437 25.729 11.624 1.00 27.20 187 THR A C 1
ATOM 1506 O O . THR A 1 187 ? -17.383 25.391 11.045 1.00 27.20 187 THR A O 1
#

Foldseek 3Di:
DDDDDKDKDWDWAQDPPDDPPDGTHTFFIWIHDPVQCPDQWDKDKTFTAGPVRDGPGIDIDIHGHDDDDPPDPDDVPDDCPVPDDPPDPDFQEQELQVDDQPDDPDRPPDHGQDPVSNVVSVVVPGPYYDFDWDAALVRDIGTDDDQWAWDAPDPDPDDDVVRTDIDGRNDHDPVRVVVPPSCPDDD

Radius of gyration: 24.62 Å; chains: 1; bounding box: 58×55×60 Å

InterPro domains:
  IPR017946 PLC-like phosphodiesterase, TIM beta/alpha-barrel domain superfamily [G3DSA:3.20.20.190] (86-186)
  IPR017946 PLC-like phosphodiesterase, TIM beta/alpha-barrel domain superfamily [SSF51695] (93-183)
  IPR030395 Glycerophosphodiester phosphodiesterase domain [PF03009] (95-181)
  IPR030395 Glycerophosphodiester phosphodiesterase domain [PS51704] (90-187)
  IPR051578 Glycerophosphodiester Phosphodiesterase [PTHR22958] (26-181)
  IPR057506 GPCPD1-like, C2 domain [PF25329] (16-69)

Organism: NCBI:txid561572

Secondary structure (DSSP, 8-state):
----PPEEEEEEE--TTPPTTPPPEEEEEEEE-GGG--SSEEEEEEEEEETTS-EEEEEEEEEE---PPTTSS--TTS-GGG---TT-----EETTTT--TTSSSS--SS-TTSHHHHHHHHHTT-SEE---EEE-TT--EEE-SSSEEEEESS-SS---GGGEEEEEGGGS-HHHHHHS-------

pLDDT: mean 79.84, std 16.11, range [27.08, 97.38]